Protein AF-A0A2S3VX52-F1 (afdb_monomer_lite)

Sequence (245 aa):
MERAWQLMIEVAGVTDQLVDLHRLREVLGRSSPPVLFTSPEYGDNGPVVGTIHASKGREADNVYLFLPPRDEDADVDEETRVIYVGATRARLQLSVGDAPGRQSGNVDGRTWKRLRTDKLLIEIGRAGDIDAEGLVGVSAFSEKKAHDAQAFIAANPIAQDFFASAKEELQWNMELLTSDKQRIAILSNGLRADLREIATATNRWPQPGYIAHIRSIGLRTLVVRSDDRVLAACRVGVPCEEVKL

pLDDT: mean 83.84, std 11.3, range [33.81, 95.94]

Radius of gyration: 20.73 Å; chains: 1; bounding box: 57×34×56 Å

Foldseek 3Di:
DVLVLVVQCVQANPDSPDGDPQRSLQQCQDPDHDVSPDDPAQDPDFDGDDALVVCAPAADQEAEAEQEPDDPPDPPVVSVVSVVSRQVRHPHYYHYHYDQPPQWDDDPNKIWGQDPVRDIDTFAQDVQQFDQCFQFFPLHDDPVLSVVLVVVCVVCQWFKWWKWAFDVSVV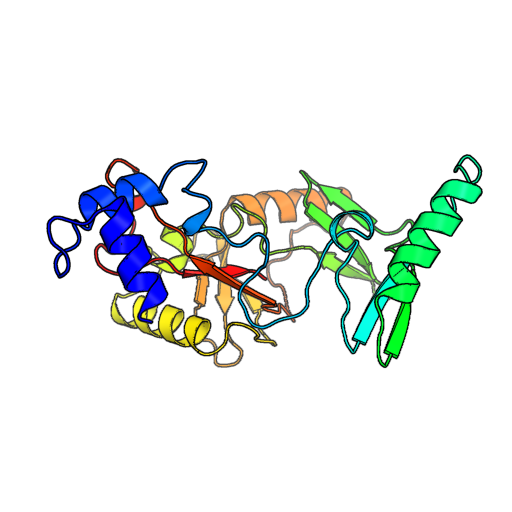RWTFIAHPVGRTNGTTHVVVVVRQPVVCVVVVNPPRDRMGTTDIFRHKDWNRHRPPDPVVVRGDPPRTGIGTRD

Secondary structure (DSSP, 8-state):
-HHHHHHHHHHHEEETTEE-HHHHHHHHTSSS--GGG--SSS-SSS-----TGGGTT--EEEEEEEEPPP-TTS-HHHHHHHHHHHHTTEEEEEEEEEPP-TTEEEETTEEEEEETTTEEEE----TTSB-HHHHHBTTT--HHHHHHHHHHHHH-SSEEEEEEEEEGGGTTEEEEE-TT--EEEEB-HHHHHHHHHHHHHTT-PSPPSEEEEEEE-EEEEE---TT-GGGGGB-TT--EEEEE-

Organism: NCBI:txid1203393

InterPro domains:
  IPR027417 P-loop containing nucleoside triphosphate hydrolase [G3DSA:3.40.50.300] (10-124)
  IPR027417 P-loop containing nucleoside triphosphate hydrolase [SSF52540] (16-101)
  IPR027785 UvrD-like helicase C-terminal domain [PF13538] (49-94)

Structure (mmCIF, N/CA/C/O backbone):
data_AF-A0A2S3VX52-F1
#
_entry.id   AF-A0A2S3VX52-F1
#
loop_
_atom_site.group_PDB
_atom_site.id
_atom_site.type_symbol
_atom_site.label_atom_id
_atom_site.label_alt_id
_atom_site.label_comp_id
_atom_site.label_asym_id
_atom_site.label_entity_id
_atom_site.label_seq_id
_atom_site.pdbx_PDB_ins_code
_atom_site.Cartn_x
_atom_site.Cartn_y
_atom_site.Cartn_z
_atom_site.occupancy
_atom_site.B_iso_or_equiv
_atom_site.auth_seq_id
_atom_site.auth_comp_id
_atom_site.auth_asym_id
_atom_site.auth_atom_id
_atom_site.pdbx_PDB_model_num
ATOM 1 N N . MET A 1 1 ? -23.230 3.613 4.192 1.00 60.88 1 MET A N 1
ATOM 2 C CA . MET A 1 1 ? -23.491 3.437 5.638 1.00 60.88 1 MET A CA 1
ATOM 3 C C . MET A 1 1 ? -24.541 2.354 5.866 1.00 60.88 1 MET A C 1
ATOM 5 O O . MET A 1 1 ? -24.162 1.297 6.341 1.00 60.88 1 MET A O 1
ATOM 9 N N . GLU A 1 2 ? -25.788 2.528 5.413 1.00 79.31 2 GLU A N 1
ATOM 10 C CA . GLU A 1 2 ? -26.880 1.549 5.620 1.00 79.31 2 GLU A CA 1
ATOM 11 C C . GLU A 1 2 ? -26.563 0.119 5.136 1.00 79.31 2 GLU A C 1
ATOM 13 O O . GLU A 1 2 ? -26.722 -0.850 5.868 1.00 79.31 2 GLU A O 1
ATOM 18 N N . ARG A 1 3 ? -26.003 -0.022 3.929 1.00 83.00 3 ARG A N 1
ATOM 19 C CA . ARG A 1 3 ? -25.638 -1.337 3.375 1.00 83.00 3 ARG A CA 1
ATOM 20 C C . ARG A 1 3 ? -24.547 -2.058 4.176 1.00 83.00 3 ARG A C 1
ATOM 22 O O . ARG A 1 3 ? -24.614 -3.267 4.334 1.00 83.00 3 ARG A O 1
ATOM 29 N N . ALA A 1 4 ? -23.555 -1.328 4.688 1.00 81.75 4 ALA A N 1
ATOM 30 C CA . ALA A 1 4 ? -22.486 -1.920 5.495 1.00 81.75 4 ALA A CA 1
ATOM 31 C C . ALA A 1 4 ? -23.026 -2.425 6.840 1.00 81.75 4 ALA A C 1
ATOM 33 O O . ALA A 1 4 ? -22.651 -3.504 7.290 1.00 81.75 4 ALA A O 1
ATOM 34 N N . TRP A 1 5 ? -23.956 -1.675 7.442 1.00 86.38 5 TRP A N 1
ATOM 35 C CA . TRP A 1 5 ? -24.664 -2.098 8.647 1.00 86.38 5 TRP A CA 1
ATOM 36 C C . TRP A 1 5 ? -25.449 -3.394 8.424 1.00 86.38 5 TRP A C 1
ATOM 38 O O . TRP A 1 5 ? -25.284 -4.347 9.180 1.00 86.38 5 TRP A O 1
ATOM 48 N N . GLN A 1 6 ? -26.215 -3.476 7.335 1.00 89.06 6 GLN A N 1
ATOM 49 C CA . GLN A 1 6 ? -26.982 -4.676 6.983 1.00 89.06 6 GLN A CA 1
ATOM 50 C C . GLN A 1 6 ? -26.094 -5.916 6.810 1.00 89.06 6 GLN A C 1
ATOM 52 O O . GLN A 1 6 ? -26.425 -6.977 7.331 1.00 89.06 6 GLN A O 1
ATOM 57 N N . LEU A 1 7 ? -24.934 -5.777 6.161 1.00 89.19 7 LEU A N 1
ATOM 58 C CA . LEU A 1 7 ? -23.973 -6.876 6.010 1.00 89.19 7 LEU A CA 1
ATOM 59 C C . LEU A 1 7 ? -23.407 -7.348 7.359 1.00 89.19 7 LEU A C 1
ATOM 61 O O . LEU A 1 7 ? -23.221 -8.545 7.577 1.00 89.19 7 LEU A O 1
ATOM 65 N N . MET A 1 8 ? -23.147 -6.424 8.291 1.00 90.00 8 MET A N 1
ATOM 66 C CA . MET A 1 8 ? -22.701 -6.782 9.644 1.00 90.00 8 MET A CA 1
ATOM 67 C C . MET A 1 8 ? -23.780 -7.546 10.416 1.00 90.00 8 MET A C 1
ATOM 69 O O . MET A 1 8 ? -23.460 -8.531 11.084 1.00 90.00 8 MET A O 1
ATOM 73 N N . ILE A 1 9 ? -25.045 -7.136 10.292 1.00 91.88 9 ILE A N 1
ATOM 74 C CA . ILE A 1 9 ? -26.193 -7.827 10.894 1.00 91.88 9 ILE A CA 1
ATOM 75 C C . ILE A 1 9 ? -26.368 -9.225 10.286 1.00 91.88 9 ILE A C 1
ATOM 77 O O . ILE A 1 9 ? -26.554 -10.189 11.023 1.00 91.88 9 ILE A O 1
ATOM 81 N N . GLU A 1 10 ? -26.224 -9.371 8.968 1.00 90.56 10 GLU A N 1
ATOM 82 C CA . GLU A 1 10 ? -26.322 -10.668 8.283 1.00 90.56 10 GLU A CA 1
ATOM 83 C C . GLU A 1 10 ? -25.299 -11.688 8.815 1.00 90.56 10 GLU A C 1
ATOM 85 O O . GLU A 1 10 ? -25.612 -12.864 9.003 1.00 90.56 10 GLU A O 1
ATOM 90 N N . VAL A 1 11 ? -24.073 -11.243 9.100 1.00 90.44 11 VAL A N 1
ATOM 91 C CA . VAL A 1 11 ? -22.976 -12.141 9.491 1.00 90.44 11 VAL A CA 1
ATOM 92 C C . VAL A 1 11 ? -22.855 -12.346 11.001 1.00 90.44 11 VAL A C 1
ATOM 94 O O . VAL A 1 11 ? -22.545 -13.456 11.460 1.00 90.44 11 VAL A O 1
ATOM 97 N N . ALA A 1 12 ? -23.068 -11.287 11.776 1.00 91.38 12 ALA A N 1
ATOM 98 C CA . ALA A 1 12 ? -22.799 -11.251 13.209 1.00 91.38 12 ALA A CA 1
ATOM 99 C C . ALA A 1 12 ? -23.912 -10.566 14.023 1.00 91.38 12 ALA A C 1
ATOM 101 O O . ALA A 1 12 ? -23.689 -10.197 15.175 1.00 91.38 12 ALA A O 1
ATOM 102 N N . GLY A 1 13 ? -25.109 -10.406 13.456 1.00 89.38 13 GLY A N 1
ATOM 103 C CA . GLY A 1 13 ? -26.269 -9.876 14.161 1.00 89.38 13 GLY A CA 1
ATOM 104 C C . GLY A 1 13 ? -26.726 -10.791 15.296 1.00 89.38 13 GLY A C 1
ATOM 105 O O . GLY A 1 13 ? -26.869 -12.004 15.137 1.00 89.38 13 GLY A O 1
ATOM 106 N N . VAL A 1 14 ? -26.967 -10.184 16.453 1.00 90.69 14 VAL A N 1
ATOM 107 C CA . VAL A 1 14 ? -27.736 -10.768 17.560 1.00 90.69 14 VAL A CA 1
ATOM 108 C C . VAL A 1 14 ? -29.205 -10.355 17.422 1.00 90.69 14 VAL A C 1
ATOM 110 O O . VAL A 1 14 ? -30.104 -11.146 17.692 1.00 90.69 14 VAL A O 1
ATOM 113 N N . THR A 1 15 ? -29.440 -9.122 16.963 1.00 88.75 15 THR A N 1
ATOM 114 C CA . THR A 1 15 ? -30.736 -8.556 16.553 1.00 88.75 15 THR A CA 1
ATOM 115 C C . THR A 1 15 ? -30.509 -7.611 15.369 1.00 88.75 15 THR A C 1
ATOM 117 O O . THR A 1 15 ? -29.361 -7.307 15.060 1.00 88.75 15 THR A O 1
ATOM 120 N N . ASP A 1 16 ? -31.568 -7.059 14.765 1.00 85.56 16 ASP A N 1
ATOM 121 C CA . ASP A 1 16 ? -31.464 -6.085 13.656 1.00 85.56 16 ASP A CA 1
ATOM 122 C C . ASP A 1 16 ? -30.779 -4.753 14.035 1.00 85.56 16 ASP A C 1
ATOM 124 O O . ASP A 1 16 ? -30.469 -3.926 13.176 1.00 85.56 16 ASP A O 1
ATOM 128 N N . GLN A 1 17 ? -30.528 -4.533 15.328 1.00 88.06 17 GLN A N 1
ATOM 129 C CA . GLN A 1 17 ? -29.867 -3.336 15.858 1.00 88.06 17 GLN A CA 1
ATOM 130 C C . GLN A 1 17 ? -28.590 -3.649 16.645 1.00 88.06 17 GLN A C 1
ATOM 132 O O . GLN A 1 17 ? -27.943 -2.727 17.140 1.00 88.06 17 GLN A O 1
ATOM 137 N N . LEU A 1 18 ? -28.217 -4.924 16.788 1.00 90.50 18 LEU A N 1
ATOM 138 C CA . LEU A 1 18 ? -27.104 -5.328 17.639 1.00 90.50 18 LEU A CA 1
ATOM 139 C C . LEU A 1 18 ? -26.214 -6.332 16.918 1.00 90.50 18 LEU A C 1
ATOM 141 O O . LEU A 1 18 ? -26.669 -7.394 16.503 1.00 90.50 18 LEU A O 1
ATOM 145 N N . VAL A 1 19 ? -24.929 -6.001 16.824 1.00 90.75 19 VAL A N 1
ATOM 146 C CA . VAL A 1 19 ? -23.892 -6.833 16.208 1.00 90.75 19 VAL A CA 1
ATOM 147 C C . VAL A 1 19 ? -22.928 -7.315 17.287 1.00 90.75 19 VAL A C 1
ATOM 149 O O . VAL A 1 19 ? -22.430 -6.521 18.085 1.00 90.75 19 VAL A O 1
ATOM 152 N N . ASP A 1 20 ? -22.636 -8.612 17.295 1.00 90.44 20 ASP A N 1
ATOM 153 C CA . ASP A 1 20 ? -21.579 -9.194 18.118 1.00 90.44 20 ASP A CA 1
ATOM 154 C C . ASP A 1 20 ? -20.210 -8.940 17.466 1.00 90.44 20 ASP A C 1
ATOM 156 O O . ASP A 1 20 ? -19.843 -9.557 16.461 1.00 90.44 20 ASP A O 1
ATOM 160 N N . LEU A 1 21 ? -19.433 -8.029 18.057 1.00 87.00 21 LEU A N 1
ATOM 161 C CA . LEU A 1 21 ? -18.106 -7.666 17.559 1.00 87.00 21 LEU A CA 1
ATOM 162 C C . LEU A 1 21 ? -17.078 -8.799 17.676 1.00 87.00 21 LEU A C 1
ATOM 164 O O . LEU A 1 21 ? -16.148 -8.835 16.871 1.00 87.00 21 LEU A O 1
ATOM 168 N N . HIS A 1 22 ? -17.225 -9.734 18.621 1.00 86.06 22 HIS A N 1
ATOM 169 C CA . HIS A 1 22 ? -16.330 -10.890 18.713 1.00 86.06 22 HIS A CA 1
ATOM 170 C C . HIS A 1 22 ? -16.560 -11.827 17.533 1.00 86.06 22 HIS A C 1
ATOM 172 O O . HIS A 1 22 ? -15.613 -12.169 16.823 1.00 86.06 22 HIS A O 1
ATOM 178 N N . ARG A 1 23 ? -17.826 -12.156 17.260 1.00 87.38 23 ARG A N 1
ATOM 179 C CA . ARG A 1 23 ? -18.201 -12.979 16.108 1.00 87.38 23 ARG A CA 1
ATOM 180 C C . ARG A 1 23 ? -17.843 -12.304 14.786 1.00 87.38 23 ARG A C 1
ATOM 182 O O . ARG A 1 23 ? -17.292 -12.956 13.902 1.00 87.38 23 ARG A O 1
ATOM 189 N N . LEU A 1 24 ? -18.113 -11.004 14.646 1.00 88.56 24 LEU A N 1
ATOM 190 C CA . LEU A 1 24 ? -17.752 -10.251 13.442 1.00 88.56 24 LEU A CA 1
ATOM 191 C C . LEU A 1 24 ? -16.240 -10.314 13.196 1.00 88.56 24 LEU A C 1
ATOM 193 O O . LEU A 1 24 ? -15.796 -10.621 12.091 1.00 88.56 24 LEU A O 1
ATOM 197 N N . ARG A 1 25 ? -15.447 -10.096 14.245 1.00 86.69 25 ARG A N 1
ATOM 198 C CA . ARG A 1 25 ? -13.987 -10.162 14.199 1.00 86.69 25 ARG A CA 1
ATOM 199 C C . ARG A 1 25 ? -13.465 -11.552 13.839 1.00 86.69 25 ARG A C 1
ATOM 201 O O . ARG A 1 25 ? -12.548 -11.657 13.031 1.00 86.69 25 ARG A O 1
ATOM 208 N N . GLU A 1 26 ? -14.039 -12.613 14.399 1.00 86.62 26 GLU A N 1
ATOM 209 C CA . GLU A 1 26 ? -13.680 -13.995 14.052 1.00 86.62 26 GLU A CA 1
ATOM 210 C C . GLU A 1 26 ? -13.984 -14.336 12.594 1.00 86.62 26 GLU A C 1
ATOM 212 O O . GLU A 1 26 ? -13.273 -15.134 11.985 1.00 86.62 26 GLU A O 1
ATOM 217 N N . VAL A 1 27 ? -15.044 -13.757 12.028 1.00 87.75 27 VAL A N 1
ATOM 218 C CA . VAL A 1 27 ? -15.411 -13.971 10.627 1.00 87.75 27 VAL A CA 1
ATOM 219 C C . VAL A 1 27 ? -14.510 -13.171 9.687 1.00 87.75 27 VAL A C 1
ATOM 221 O O . VAL A 1 27 ? -14.017 -13.726 8.705 1.00 87.75 27 VAL A O 1
ATOM 224 N N . LEU A 1 28 ? -14.272 -11.894 9.988 1.00 87.25 28 LEU A N 1
ATOM 225 C CA . LEU A 1 28 ? -13.452 -11.009 9.159 1.00 87.25 28 LEU A CA 1
ATOM 226 C C . LEU A 1 28 ? -11.952 -11.321 9.248 1.00 87.25 28 LEU A C 1
ATOM 228 O O . LEU A 1 28 ? -11.239 -11.139 8.271 1.00 87.25 28 LEU A O 1
ATOM 232 N N . GLY A 1 29 ? -11.469 -11.823 10.387 1.00 84.06 29 GLY A N 1
ATOM 233 C CA . GLY A 1 29 ? -10.062 -12.191 10.581 1.00 84.06 29 GLY A CA 1
ATOM 234 C C . GLY A 1 29 ? -9.668 -13.550 9.988 1.00 84.06 29 GLY A C 1
ATOM 235 O O . GLY A 1 29 ? -8.569 -14.041 10.244 1.00 84.06 29 GLY A O 1
ATOM 236 N N . ARG A 1 30 ? -10.554 -14.223 9.244 1.00 82.19 30 ARG A N 1
ATOM 237 C CA . ARG A 1 30 ? -10.224 -15.482 8.551 1.00 82.19 30 ARG A CA 1
ATOM 238 C C . ARG A 1 30 ? -9.234 -15.213 7.418 1.00 82.19 30 ARG A C 1
ATOM 240 O O . ARG A 1 30 ? -9.253 -14.148 6.817 1.00 82.19 30 ARG A O 1
ATOM 247 N N . SER A 1 31 ? -8.442 -16.222 7.052 1.00 75.56 31 SER A N 1
ATOM 248 C CA . SER A 1 31 ? -7.566 -16.157 5.868 1.00 75.56 31 SER A CA 1
ATOM 249 C C . SER A 1 31 ? -8.337 -15.920 4.563 1.00 75.56 31 SER A C 1
ATOM 251 O O . SER A 1 31 ? -7.793 -15.369 3.613 1.00 75.56 31 SER A O 1
ATOM 253 N N . SER A 1 32 ? -9.612 -16.315 4.528 1.00 80.25 32 SER A N 1
ATOM 254 C CA . SER A 1 32 ? -10.563 -15.981 3.471 1.00 80.25 32 SER A CA 1
ATOM 255 C C . SER A 1 32 ? -11.818 -15.377 4.113 1.00 80.25 32 SER A C 1
ATOM 257 O O . SER A 1 32 ? -12.701 -16.124 4.555 1.00 80.25 32 SER A O 1
ATOM 259 N N . PRO A 1 33 ? -11.881 -14.040 4.260 1.00 83.50 33 PRO A N 1
ATOM 260 C CA . PRO A 1 33 ? -13.076 -13.380 4.766 1.00 83.50 33 PRO A CA 1
ATOM 261 C C . PRO A 1 33 ? -14.230 -13.507 3.755 1.00 83.50 33 PRO A C 1
ATOM 263 O O . PRO A 1 33 ? -13.985 -13.670 2.555 1.00 83.50 33 PRO A O 1
ATOM 266 N N . PRO A 1 34 ? -15.498 -13.448 4.210 1.00 85.19 34 PRO A N 1
ATOM 267 C CA . PRO A 1 34 ? -16.648 -13.550 3.318 1.00 85.19 34 PRO A CA 1
ATOM 268 C C . PRO A 1 34 ? -16.604 -12.516 2.192 1.00 85.19 34 PRO A C 1
ATOM 270 O O . PRO A 1 34 ? -16.362 -11.338 2.445 1.00 85.19 34 PRO A O 1
ATOM 273 N N . VAL A 1 35 ? -16.915 -12.952 0.967 1.00 83.44 35 VAL A N 1
ATOM 274 C CA . VAL A 1 35 ? -16.842 -12.117 -0.250 1.00 83.44 35 VAL A CA 1
ATOM 275 C C . VAL A 1 35 ? -17.682 -10.844 -0.144 1.00 83.44 35 VAL A C 1
ATOM 277 O O . VAL A 1 35 ? -17.330 -9.810 -0.687 1.00 83.44 35 VAL A O 1
ATOM 280 N N . LEU A 1 36 ? -18.774 -10.890 0.614 1.00 84.50 36 LEU A N 1
ATOM 281 C CA . LEU A 1 36 ? -19.624 -9.731 0.889 1.00 84.50 36 LEU A CA 1
ATOM 282 C C . LEU A 1 36 ? -18.918 -8.573 1.633 1.00 84.50 36 LEU A C 1
ATOM 284 O O . LEU A 1 36 ? -19.409 -7.450 1.581 1.00 84.50 36 LEU A O 1
ATOM 288 N N . PHE A 1 37 ? -17.769 -8.819 2.275 1.00 78.81 37 PHE A N 1
ATOM 289 C CA . PHE A 1 37 ? -16.910 -7.796 2.889 1.00 78.81 37 PHE A CA 1
ATOM 290 C C . PHE A 1 37 ? -15.606 -7.549 2.129 1.00 78.81 37 PHE A C 1
ATOM 292 O O . PHE A 1 37 ? -14.784 -6.748 2.575 1.00 78.81 37 PHE A O 1
ATOM 299 N N . THR A 1 38 ? -15.383 -8.235 1.009 1.00 77.25 38 THR A N 1
ATOM 300 C CA . THR A 1 38 ? -14.187 -8.034 0.198 1.00 77.25 38 THR A CA 1
ATOM 301 C C . THR A 1 38 ? -14.548 -7.334 -1.097 1.00 77.25 38 THR A C 1
ATOM 303 O O . THR A 1 38 ? -15.545 -7.633 -1.749 1.00 77.25 38 THR A O 1
ATOM 306 N N . SER A 1 39 ? -13.708 -6.382 -1.484 1.00 72.25 39 SER A N 1
ATOM 307 C CA . SER A 1 39 ? -13.701 -5.859 -2.840 1.00 72.25 39 SER A CA 1
ATOM 308 C C . SER A 1 39 ? -12.438 -6.368 -3.526 1.00 72.25 39 SER A C 1
ATOM 310 O O . SER A 1 39 ? -11.369 -6.335 -2.909 1.00 72.25 39 SER A O 1
ATOM 312 N N . PRO A 1 40 ? -12.517 -6.845 -4.781 1.00 66.62 40 PRO A N 1
ATOM 313 C CA . PRO A 1 40 ? -11.316 -7.075 -5.579 1.00 66.62 40 PRO A CA 1
ATOM 314 C C . PRO A 1 40 ? -10.588 -5.756 -5.894 1.00 66.62 40 PRO A C 1
ATOM 316 O O . PRO A 1 40 ? -9.415 -5.774 -6.259 1.00 66.62 40 PRO A O 1
ATOM 319 N N . GLU A 1 41 ? -11.275 -4.621 -5.746 1.00 69.56 41 GLU A N 1
ATOM 320 C CA . GLU A 1 41 ? -10.757 -3.280 -5.994 1.00 69.56 41 GLU A CA 1
ATOM 321 C C . GLU A 1 41 ? -10.190 -2.654 -4.710 1.00 69.56 41 GLU A C 1
ATOM 323 O O . GLU A 1 41 ? -10.689 -2.885 -3.605 1.00 69.56 41 GLU A O 1
ATOM 328 N N . TYR A 1 42 ? -9.163 -1.816 -4.853 1.00 64.44 42 TYR A N 1
ATOM 329 C CA . TYR A 1 42 ? -8.526 -1.108 -3.737 1.00 64.44 42 TYR A CA 1
ATOM 330 C C . TYR A 1 42 ? -9.318 0.148 -3.357 1.00 64.44 42 TYR A C 1
ATOM 332 O O . TYR A 1 42 ? -8.880 1.273 -3.579 1.00 64.44 42 TYR A O 1
ATOM 340 N N . GLY A 1 43 ? -10.502 -0.070 -2.785 1.00 62.47 43 GLY A N 1
ATOM 341 C CA . GLY A 1 43 ? -11.445 0.983 -2.415 1.00 62.47 43 GLY A CA 1
ATOM 342 C C . GLY A 1 43 ? -12.338 1.442 -3.571 1.00 62.47 43 GLY A C 1
ATOM 343 O O . GLY A 1 43 ? -12.217 0.983 -4.705 1.00 62.47 43 GLY A O 1
ATOM 344 N N . ASP A 1 44 ? -13.255 2.358 -3.257 1.00 61.75 44 ASP A N 1
ATOM 345 C CA . ASP A 1 44 ? -14.249 2.874 -4.212 1.00 61.75 44 ASP A CA 1
ATOM 346 C C . ASP A 1 44 ? -13.734 4.072 -5.028 1.00 61.75 44 ASP A C 1
ATOM 348 O O . ASP A 1 44 ? -14.370 4.504 -5.987 1.00 61.75 44 ASP A O 1
ATOM 352 N N . ASN A 1 45 ? -12.585 4.629 -4.636 1.00 60.66 45 ASN A N 1
ATOM 353 C CA . ASN A 1 45 ? -11.996 5.825 -5.225 1.00 60.66 45 ASN A CA 1
ATOM 354 C C . ASN A 1 45 ? -10.518 5.565 -5.525 1.00 60.66 45 ASN A C 1
ATOM 356 O O . ASN A 1 45 ? -9.738 5.341 -4.603 1.00 60.66 45 ASN A O 1
ATOM 360 N N . GLY A 1 46 ? -10.131 5.622 -6.799 1.00 68.94 46 GLY A N 1
ATOM 361 C CA . GLY A 1 46 ? -8.741 5.452 -7.220 1.00 68.94 46 GLY A CA 1
ATOM 362 C C . GLY A 1 46 ? -8.595 4.821 -8.602 1.00 68.94 46 GLY A C 1
ATOM 363 O O . GLY A 1 46 ? -9.585 4.419 -9.218 1.00 68.94 46 GLY A O 1
ATOM 364 N N . PRO A 1 47 ? -7.362 4.762 -9.131 1.00 74.50 47 PRO A N 1
ATOM 365 C CA . PRO A 1 47 ? -7.091 4.044 -10.363 1.00 74.50 47 PRO A CA 1
ATOM 366 C C . PRO A 1 47 ? -7.269 2.539 -10.145 1.00 74.50 47 PRO A C 1
ATOM 368 O O . PRO A 1 47 ? -6.735 1.952 -9.206 1.00 74.50 47 PRO A O 1
ATOM 371 N N . VAL A 1 48 ? -7.977 1.903 -11.069 1.00 79.62 48 VAL A N 1
ATOM 372 C CA . VAL A 1 48 ? -8.083 0.447 -11.131 1.00 79.62 48 VAL A CA 1
ATOM 373 C C . VAL A 1 48 ? -6.825 -0.098 -11.794 1.00 79.62 48 VAL A C 1
ATOM 375 O O . VAL A 1 48 ? -6.514 0.261 -12.930 1.00 79.62 48 VAL A O 1
ATOM 378 N N . VAL A 1 49 ? -6.123 -0.994 -11.104 1.00 82.00 49 VAL A N 1
ATOM 379 C CA . VAL A 1 49 ? -4.934 -1.672 -11.630 1.00 82.00 49 VAL A CA 1
ATOM 380 C C . VAL A 1 49 ? -5.229 -3.157 -11.750 1.00 82.00 49 VAL A C 1
ATOM 382 O O . VAL A 1 49 ? -5.570 -3.817 -10.771 1.00 82.00 49 VAL A O 1
ATOM 385 N N . GLY A 1 50 ? -5.072 -3.699 -12.951 1.00 80.19 50 GLY A N 1
ATOM 386 C CA . GLY A 1 50 ? -5.314 -5.107 -13.212 1.00 80.19 50 GLY A CA 1
ATOM 387 C C . GLY A 1 50 ? -4.711 -5.550 -14.532 1.00 80.19 50 GLY A C 1
ATOM 388 O O . GLY A 1 50 ? -4.147 -4.760 -15.289 1.00 80.19 50 GLY A O 1
ATOM 389 N N . THR A 1 51 ? -4.836 -6.841 -14.813 1.00 86.81 51 THR A N 1
ATOM 390 C CA . THR A 1 51 ? -4.484 -7.375 -16.126 1.00 86.81 51 THR A CA 1
ATOM 391 C C . THR A 1 51 ? -5.579 -7.037 -17.135 1.00 86.81 51 THR A C 1
ATOM 393 O O . THR A 1 51 ? -6.740 -6.804 -16.777 1.00 86.81 51 THR A O 1
ATOM 396 N N . ILE A 1 52 ? -5.236 -7.058 -18.422 1.00 87.38 52 ILE A N 1
ATOM 397 C CA . ILE A 1 52 ? -6.218 -6.847 -19.494 1.00 87.38 52 ILE A CA 1
ATOM 398 C C . ILE A 1 52 ? -7.338 -7.898 -19.416 1.00 87.38 52 ILE A C 1
ATOM 400 O O . ILE A 1 52 ? -8.514 -7.563 -19.545 1.00 87.38 52 ILE A O 1
ATOM 404 N N . HIS A 1 53 ? -6.986 -9.149 -19.106 1.00 84.50 53 HIS A N 1
ATOM 405 C CA . HIS A 1 53 ? -7.935 -10.245 -18.903 1.00 84.50 53 HIS A CA 1
ATOM 406 C C . HIS A 1 53 ? -8.947 -9.953 -17.787 1.00 84.50 53 HIS A C 1
ATOM 408 O O . HIS A 1 53 ? -10.150 -10.101 -18.000 1.00 84.50 53 HIS A O 1
ATOM 414 N N . ALA A 1 54 ? -8.474 -9.483 -16.628 1.00 83.38 54 ALA A N 1
ATOM 415 C CA . ALA A 1 54 ? -9.330 -9.117 -15.497 1.00 83.38 54 ALA A CA 1
ATOM 416 C C . ALA A 1 54 ? -10.192 -7.869 -15.770 1.00 83.38 54 ALA A C 1
ATOM 418 O O . ALA A 1 54 ? -11.185 -7.635 -15.085 1.00 83.38 54 ALA A O 1
ATOM 419 N N . SER A 1 55 ? -9.832 -7.075 -16.781 1.00 83.44 55 SER A N 1
ATOM 420 C CA . SER A 1 55 ? -10.510 -5.821 -17.128 1.00 83.44 55 SER A CA 1
ATOM 421 C C . SER A 1 55 ? -11.576 -5.981 -18.215 1.00 83.44 55 SER A C 1
ATOM 423 O O . SER A 1 55 ? -12.220 -5.008 -18.612 1.00 83.44 55 SER A O 1
ATOM 425 N N . LYS A 1 56 ? -11.786 -7.199 -18.725 1.00 83.50 56 LYS A N 1
ATOM 426 C CA . LYS A 1 56 ? -12.770 -7.472 -19.776 1.00 83.50 56 LYS A CA 1
ATOM 427 C C . LYS A 1 56 ? -14.181 -7.077 -19.319 1.00 83.50 56 LYS A C 1
ATOM 429 O O . LYS A 1 56 ? -14.628 -7.472 -18.249 1.00 83.50 56 LYS A O 1
ATOM 434 N N . GLY A 1 57 ? -14.890 -6.312 -20.150 1.00 83.69 57 GLY A N 1
ATOM 435 C CA . GLY A 1 57 ? -16.248 -5.835 -19.847 1.00 83.69 57 GLY A CA 1
ATOM 436 C C . GLY A 1 57 ? -16.310 -4.595 -18.949 1.00 83.69 57 GLY A C 1
ATOM 437 O O . GLY A 1 57 ? -17.398 -4.081 -18.715 1.00 83.69 57 GLY A O 1
ATOM 438 N N . ARG A 1 58 ? -15.165 -4.082 -18.486 1.00 85.88 58 ARG A N 1
ATOM 439 C CA . ARG A 1 58 ? -15.065 -2.778 -17.819 1.00 85.88 58 ARG A CA 1
ATOM 440 C C . ARG A 1 58 ? -14.745 -1.703 -18.850 1.00 85.88 58 ARG A C 1
ATOM 442 O O . ARG A 1 58 ? -14.182 -2.016 -19.895 1.00 85.88 58 ARG A O 1
ATOM 449 N N . GLU A 1 59 ? -15.085 -0.458 -18.561 1.00 89.88 59 GLU A N 1
ATOM 450 C CA . GLU A 1 59 ? -14.693 0.719 -19.340 1.00 89.88 59 GLU A CA 1
ATOM 451 C C . GLU A 1 59 ? -14.346 1.849 -18.371 1.00 89.88 59 GLU A C 1
ATOM 453 O O . GLU A 1 59 ? -14.893 1.910 -17.268 1.00 89.88 59 GLU A O 1
ATOM 458 N N . ALA A 1 60 ? -13.437 2.733 -18.774 1.00 89.81 60 ALA A N 1
ATOM 459 C CA . ALA A 1 60 ? -13.047 3.904 -18.000 1.00 89.81 60 ALA A CA 1
ATOM 460 C C . ALA A 1 60 ? -12.819 5.100 -18.925 1.00 89.81 60 ALA A C 1
ATOM 462 O O . ALA A 1 60 ? -12.450 4.942 -20.089 1.00 89.81 60 ALA A O 1
ATOM 463 N N . ASP A 1 61 ? -13.010 6.308 -18.400 1.00 92.81 61 ASP A N 1
ATOM 464 C CA . ASP A 1 61 ? -12.792 7.536 -19.166 1.00 92.81 61 ASP A CA 1
ATOM 465 C C . ASP A 1 61 ? -11.340 7.637 -19.647 1.00 92.81 61 ASP A C 1
ATOM 467 O O . ASP A 1 61 ? -11.093 7.881 -20.828 1.00 92.81 61 ASP A O 1
ATOM 471 N N . ASN A 1 62 ? -10.390 7.343 -18.756 1.00 92.94 62 ASN A N 1
ATOM 472 C CA . ASN A 1 62 ? -8.959 7.364 -19.034 1.00 92.94 62 ASN A CA 1
ATOM 473 C C . ASN A 1 62 ? -8.349 5.985 -18.766 1.00 92.94 62 ASN A C 1
ATOM 475 O O . ASN A 1 62 ? -8.499 5.447 -17.668 1.00 92.94 62 ASN A O 1
ATOM 479 N N . VAL A 1 63 ? -7.627 5.430 -19.740 1.00 93.19 63 VAL A N 1
ATOM 480 C CA . VAL A 1 63 ? -6.938 4.137 -19.615 1.00 93.19 63 VAL A CA 1
ATOM 481 C C . VAL A 1 63 ? -5.455 4.300 -19.911 1.00 93.19 63 VAL A C 1
ATOM 483 O O . VAL A 1 63 ? -5.072 4.871 -20.931 1.00 93.19 63 VAL A O 1
ATOM 486 N N . TYR A 1 64 ? -4.626 3.747 -19.028 1.00 92.38 64 TYR A N 1
ATOM 487 C CA . TYR A 1 64 ? -3.187 3.603 -19.220 1.00 92.38 64 TYR A CA 1
ATOM 488 C C . TYR A 1 64 ? -2.883 2.134 -19.526 1.00 92.38 64 TYR A C 1
ATOM 490 O O . TYR A 1 64 ? -2.943 1.285 -18.639 1.00 92.38 64 TYR A O 1
ATOM 498 N N . LEU A 1 65 ? -2.599 1.828 -20.789 1.00 91.62 65 LEU A N 1
ATOM 499 C CA . LEU A 1 65 ? -2.302 0.483 -21.268 1.00 91.62 65 LEU A CA 1
ATOM 500 C C . LEU A 1 65 ? -0.786 0.289 -21.355 1.00 91.62 65 LEU A C 1
ATOM 502 O O . LEU A 1 65 ? -0.122 0.974 -22.130 1.00 91.62 65 LEU A O 1
ATOM 506 N N . PHE A 1 66 ? -0.243 -0.652 -20.585 1.00 89.50 66 PHE A N 1
ATOM 507 C CA . PHE A 1 66 ? 1.178 -0.997 -20.639 1.00 89.50 66 PHE A CA 1
ATOM 508 C C . PHE A 1 66 ? 1.393 -2.269 -21.460 1.00 89.50 66 PHE A C 1
ATOM 510 O O . PHE A 1 66 ? 0.854 -3.321 -21.116 1.00 89.50 66 PHE A O 1
ATOM 517 N N . LEU A 1 67 ? 2.163 -2.168 -22.543 1.00 85.69 67 LEU A N 1
ATOM 518 C CA . LEU A 1 67 ? 2.450 -3.277 -23.449 1.00 85.69 67 LEU A CA 1
ATOM 519 C C . LEU A 1 67 ? 3.641 -4.097 -22.939 1.00 85.69 67 LEU A C 1
ATOM 521 O O . LEU A 1 67 ? 4.651 -3.503 -22.550 1.00 85.69 67 LEU A O 1
ATOM 525 N N . PRO A 1 68 ? 3.559 -5.438 -22.930 1.00 77.06 68 PRO A N 1
ATOM 526 C CA . PRO A 1 68 ? 4.699 -6.273 -22.578 1.00 77.06 68 PRO A CA 1
ATOM 527 C C . PRO A 1 68 ? 5.854 -6.075 -23.578 1.00 77.06 68 PRO A C 1
ATOM 529 O O . PRO A 1 68 ? 5.631 -5.627 -24.708 1.00 77.06 68 PRO A O 1
ATOM 532 N N . PRO A 1 69 ? 7.106 -6.378 -23.185 1.00 75.00 69 PRO A N 1
ATOM 533 C CA . PRO A 1 69 ? 8.200 -6.438 -24.146 1.00 75.00 69 PRO A CA 1
ATOM 534 C C . PRO A 1 69 ? 7.872 -7.458 -25.242 1.00 75.00 69 PRO A C 1
ATOM 536 O O . PRO A 1 69 ? 7.283 -8.494 -24.954 1.00 75.00 69 PRO A O 1
ATOM 539 N N . ARG A 1 70 ? 8.273 -7.162 -26.484 1.00 73.12 70 ARG A N 1
ATOM 540 C CA . ARG A 1 70 ? 8.089 -8.084 -27.611 1.00 73.12 70 ARG A CA 1
ATOM 541 C C . ARG A 1 70 ? 8.780 -9.412 -27.326 1.00 73.12 70 ARG A C 1
ATOM 543 O O . ARG A 1 70 ? 9.990 -9.423 -27.088 1.00 73.12 70 ARG A O 1
ATOM 550 N N . ASP A 1 71 ? 8.008 -10.481 -27.398 1.00 74.94 71 ASP A N 1
ATOM 551 C CA . ASP A 1 71 ? 8.492 -11.851 -27.398 1.00 74.94 71 ASP A CA 1
ATOM 552 C C . ASP A 1 71 ? 8.387 -12.391 -28.832 1.00 74.94 71 ASP A C 1
ATOM 554 O O . ASP A 1 71 ? 7.343 -12.265 -29.471 1.00 74.94 71 ASP A O 1
ATOM 558 N N . GLU A 1 72 ? 9.493 -12.902 -29.377 1.00 72.94 72 GLU A N 1
ATOM 559 C CA . GLU A 1 72 ? 9.541 -13.404 -30.761 1.00 72.94 72 GLU A CA 1
ATOM 560 C C . GLU A 1 72 ? 8.772 -14.725 -30.917 1.00 72.94 72 GLU A C 1
ATOM 562 O O . GLU A 1 72 ? 8.336 -15.040 -32.024 1.00 72.94 72 GLU A O 1
ATOM 567 N N . ASP A 1 73 ? 8.549 -15.445 -29.812 1.00 77.69 73 ASP A N 1
ATOM 568 C CA . ASP A 1 73 ? 7.845 -16.729 -29.775 1.00 77.69 73 ASP A CA 1
ATOM 569 C C . ASP A 1 73 ? 6.363 -16.597 -29.362 1.00 77.69 73 ASP A C 1
ATOM 571 O O . ASP A 1 73 ? 5.658 -17.603 -29.236 1.00 77.69 73 ASP A O 1
ATOM 575 N N . ALA A 1 74 ? 5.867 -15.374 -29.132 1.00 77.62 74 ALA A N 1
ATOM 576 C CA . ALA A 1 74 ? 4.485 -15.155 -28.715 1.00 77.62 74 ALA A CA 1
ATOM 577 C C . ALA A 1 74 ? 3.474 -15.386 -29.849 1.00 77.62 74 ALA A C 1
ATOM 579 O O . ALA A 1 74 ? 3.711 -15.071 -31.018 1.00 77.62 74 ALA A O 1
ATOM 580 N N . ASP A 1 75 ? 2.295 -15.893 -29.476 1.00 85.25 75 ASP A N 1
ATOM 581 C CA . ASP A 1 75 ? 1.138 -15.967 -30.366 1.00 85.25 75 ASP A CA 1
ATOM 582 C C . ASP A 1 75 ? 0.644 -14.547 -30.680 1.00 85.25 75 ASP A C 1
ATOM 584 O O . ASP A 1 75 ? -0.092 -13.925 -29.909 1.00 85.25 75 ASP A O 1
ATOM 588 N N . VAL A 1 76 ? 1.089 -14.030 -31.826 1.00 84.81 76 VAL A N 1
ATOM 589 C CA . VAL A 1 76 ? 0.810 -12.667 -32.291 1.00 84.81 76 VAL A CA 1
ATOM 590 C C . VAL A 1 76 ? -0.692 -12.399 -32.400 1.00 84.81 76 VAL A C 1
ATOM 592 O O . VAL A 1 76 ? -1.128 -11.272 -32.145 1.00 84.81 76 VAL A O 1
ATOM 595 N N . ASP A 1 77 ? -1.496 -13.402 -32.754 1.00 86.81 77 ASP A N 1
ATOM 596 C CA . ASP A 1 77 ? -2.938 -13.234 -32.924 1.00 86.81 77 ASP A CA 1
ATOM 597 C C . ASP A 1 77 ? -3.628 -13.072 -31.565 1.00 86.81 77 ASP A C 1
ATOM 599 O O . ASP A 1 77 ? -4.453 -12.165 -31.383 1.00 86.81 77 ASP A O 1
ATOM 603 N N . GLU A 1 78 ? -3.251 -13.894 -30.582 1.00 87.25 78 GLU A N 1
ATOM 604 C CA . GLU A 1 78 ? -3.774 -13.766 -29.221 1.00 87.25 78 GLU A CA 1
ATOM 605 C C . GLU A 1 78 ? -3.287 -12.473 -28.554 1.00 87.25 78 GLU A C 1
ATOM 607 O O . GLU A 1 78 ? -4.097 -11.742 -27.977 1.00 87.25 78 GLU A O 1
ATOM 612 N N . GLU A 1 79 ? -2.009 -12.106 -28.698 1.00 85.44 79 GLU A N 1
ATOM 613 C CA . GLU A 1 79 ? -1.501 -10.827 -28.187 1.00 85.44 79 GLU A CA 1
ATOM 614 C C . GLU A 1 79 ? -2.234 -9.635 -28.809 1.00 85.44 79 GLU A C 1
ATOM 616 O O . GLU A 1 79 ? -2.651 -8.717 -28.097 1.00 85.44 79 GLU A O 1
ATOM 621 N N . THR A 1 80 ? -2.469 -9.663 -30.124 1.00 88.88 80 THR A N 1
ATOM 622 C CA . THR A 1 80 ? -3.221 -8.614 -30.825 1.00 88.88 80 THR A CA 1
ATOM 623 C C . THR A 1 80 ? -4.638 -8.496 -30.272 1.00 88.88 80 THR A C 1
ATOM 625 O O . THR A 1 80 ? -5.122 -7.387 -30.019 1.00 88.88 80 THR A O 1
ATOM 628 N N . ARG A 1 81 ? -5.310 -9.626 -30.026 1.00 89.31 81 ARG A N 1
ATOM 629 C CA . ARG A 1 81 ? -6.654 -9.650 -29.441 1.00 89.31 81 ARG A CA 1
ATOM 630 C C . ARG A 1 81 ? -6.667 -9.091 -28.023 1.00 89.31 81 ARG A C 1
ATOM 632 O O . ARG A 1 81 ? -7.557 -8.304 -27.690 1.00 89.31 81 ARG A O 1
ATOM 639 N N . VAL A 1 82 ? -5.703 -9.475 -27.193 1.00 89.44 82 VAL A N 1
ATOM 640 C CA . VAL A 1 82 ? -5.570 -8.977 -25.821 1.00 89.44 82 VAL A CA 1
ATOM 641 C C . VAL A 1 82 ? -5.328 -7.467 -25.842 1.00 89.44 82 VAL A C 1
ATOM 643 O O . VAL A 1 82 ? -6.070 -6.722 -25.204 1.00 89.44 82 VAL A O 1
ATOM 646 N N . ILE A 1 83 ? -4.379 -6.977 -26.639 1.00 90.06 83 ILE A N 1
ATOM 647 C CA . ILE A 1 83 ? -4.090 -5.541 -26.767 1.00 90.06 83 ILE A CA 1
ATOM 648 C C . ILE A 1 83 ? -5.323 -4.775 -27.258 1.00 90.06 83 ILE A C 1
ATOM 650 O O . ILE A 1 83 ? -5.657 -3.737 -26.686 1.00 90.06 83 ILE A O 1
ATOM 654 N N . TYR A 1 84 ? -6.046 -5.302 -28.250 1.00 91.62 84 TYR A N 1
ATOM 655 C CA . TYR A 1 84 ? -7.303 -4.719 -28.721 1.00 91.62 84 TYR A CA 1
ATOM 656 C C . TYR A 1 84 ? -8.331 -4.603 -27.587 1.00 91.62 84 TYR A C 1
ATOM 658 O O . TYR A 1 84 ? -8.925 -3.541 -27.376 1.00 91.62 84 TYR A O 1
ATOM 666 N N . VAL A 1 85 ? -8.515 -5.666 -26.797 1.00 92.56 85 VAL A N 1
ATOM 667 C CA . VAL A 1 85 ? -9.398 -5.631 -25.624 1.00 92.56 85 VAL A CA 1
ATOM 668 C C . VAL A 1 85 ? -8.967 -4.545 -24.645 1.00 92.56 85 VAL A C 1
ATOM 670 O O . VAL A 1 85 ? -9.844 -3.841 -24.161 1.00 92.56 85 VAL A O 1
ATOM 673 N N . GLY A 1 86 ? -7.672 -4.378 -24.364 1.00 90.81 86 GLY A N 1
ATOM 674 C CA . GLY A 1 86 ? -7.167 -3.326 -23.475 1.00 90.81 86 GLY A CA 1
ATOM 675 C C . GLY A 1 86 ? -7.364 -1.911 -24.030 1.00 90.81 86 GLY A C 1
ATOM 676 O O . GLY A 1 86 ? -7.844 -1.030 -23.319 1.00 90.81 86 GLY A O 1
ATOM 677 N N . ALA A 1 87 ? -7.063 -1.698 -25.312 1.00 91.69 87 ALA A N 1
ATOM 678 C CA . ALA A 1 87 ? -7.182 -0.401 -25.978 1.00 91.69 87 ALA A CA 1
ATOM 679 C C . ALA A 1 87 ? -8.639 0.086 -26.052 1.00 91.69 87 ALA A C 1
ATOM 681 O O . ALA A 1 87 ? -8.913 1.268 -25.860 1.00 91.69 87 ALA A O 1
ATOM 682 N N . THR A 1 88 ? -9.582 -0.838 -26.259 1.00 93.00 88 THR A N 1
ATOM 683 C CA . THR A 1 88 ? -11.029 -0.554 -26.311 1.00 93.00 88 THR A CA 1
ATOM 684 C C . THR A 1 88 ? -11.663 -0.227 -24.957 1.00 93.00 88 THR A C 1
ATOM 686 O O . THR A 1 88 ? -12.849 0.084 -24.915 1.00 93.00 88 THR A O 1
ATOM 689 N N . ARG A 1 89 ? -10.919 -0.279 -23.842 1.00 92.94 89 ARG A N 1
ATOM 690 C CA . ARG A 1 89 ? -11.455 0.086 -22.516 1.00 92.94 89 ARG A CA 1
ATOM 691 C C . ARG A 1 89 ? -11.580 1.593 -22.300 1.00 92.94 89 ARG A C 1
ATOM 693 O O . ARG A 1 89 ? -12.289 2.000 -21.381 1.00 92.94 89 ARG A O 1
ATOM 700 N N . ALA A 1 90 ? -10.881 2.398 -23.099 1.00 93.94 90 ALA A N 1
ATOM 701 C CA . ALA A 1 90 ? -10.876 3.852 -22.986 1.00 93.94 90 ALA A CA 1
ATOM 702 C C . ALA A 1 90 ? -12.117 4.469 -23.640 1.00 93.94 90 ALA A C 1
ATOM 704 O O . ALA A 1 90 ? -12.364 4.244 -24.823 1.00 93.94 90 ALA A O 1
ATOM 705 N N . ARG A 1 91 ? -12.854 5.304 -22.900 1.00 93.62 91 ARG A N 1
ATOM 706 C CA . ARG A 1 91 ? -13.990 6.073 -23.441 1.00 93.62 91 ARG A CA 1
ATOM 707 C C . ARG A 1 91 ? -13.565 7.442 -23.968 1.00 93.62 91 ARG A C 1
ATOM 709 O O . ARG A 1 91 ? -14.097 7.882 -24.981 1.00 93.62 91 ARG A O 1
ATOM 716 N N . LEU A 1 92 ? -12.623 8.106 -23.288 1.00 95.06 92 LEU A N 1
ATOM 717 C CA . LEU A 1 92 ? -12.156 9.453 -23.639 1.00 95.06 92 LEU A CA 1
ATOM 718 C C . LEU A 1 92 ? -10.681 9.467 -24.049 1.00 95.06 92 LEU A C 1
ATOM 720 O O . LEU A 1 92 ? -10.345 10.032 -25.088 1.00 95.06 92 LEU A O 1
ATOM 724 N N . GLN A 1 93 ? -9.797 8.852 -23.257 1.00 95.94 93 GLN A N 1
ATOM 725 C CA . GLN A 1 93 ? -8.354 8.917 -23.483 1.00 95.94 93 GLN A CA 1
ATOM 726 C C . GLN A 1 93 ? -7.666 7.568 -23.260 1.00 95.94 93 GLN A C 1
ATOM 728 O O . GLN A 1 93 ? -7.792 6.949 -22.204 1.00 95.94 93 GLN A O 1
ATOM 733 N N . LEU A 1 94 ? -6.862 7.155 -24.242 1.00 95.44 94 LEU A N 1
ATOM 734 C CA . LEU A 1 94 ? -5.948 6.021 -24.140 1.00 95.44 94 LEU A CA 1
ATOM 735 C C . LEU A 1 94 ? -4.505 6.532 -24.115 1.00 95.44 94 LEU A C 1
ATOM 737 O O . LEU A 1 94 ? -4.060 7.202 -25.045 1.00 95.44 94 LEU A O 1
ATOM 741 N N . SER A 1 95 ? -3.770 6.190 -23.064 1.00 95.12 95 SER A N 1
ATOM 742 C CA . SER A 1 95 ? -2.323 6.376 -22.975 1.00 95.12 95 SER A CA 1
ATOM 743 C C . SER A 1 95 ? -1.648 5.016 -23.067 1.00 95.12 95 SER A C 1
ATOM 745 O O . SER A 1 95 ? -1.993 4.115 -22.308 1.00 95.12 95 SER A O 1
ATOM 747 N N . VAL A 1 96 ? -0.686 4.860 -23.975 1.00 91.19 96 VAL A N 1
ATOM 748 C CA . VAL A 1 96 ? 0.053 3.602 -24.149 1.00 91.19 96 VAL A CA 1
ATOM 749 C C . VAL A 1 96 ? 1.482 3.785 -23.655 1.00 91.19 96 VAL A C 1
ATOM 751 O O . VAL A 1 96 ? 2.133 4.774 -23.992 1.00 91.19 96 VAL A O 1
ATOM 754 N N . GLY A 1 97 ? 1.959 2.848 -22.843 1.00 86.31 97 GLY A N 1
ATOM 755 C CA . GLY A 1 97 ? 3.335 2.806 -22.361 1.00 86.31 97 GLY A CA 1
ATOM 756 C C . GLY A 1 97 ? 3.942 1.419 -22.520 1.00 86.31 97 GLY A C 1
ATOM 757 O O . GLY A 1 97 ? 3.230 0.436 -22.692 1.00 86.31 97 GLY A O 1
ATOM 758 N N . ASP A 1 98 ? 5.262 1.330 -22.419 1.00 80.25 98 ASP A N 1
ATOM 759 C CA . ASP A 1 98 ? 5.955 0.044 -22.378 1.00 80.25 98 ASP A CA 1
ATOM 760 C C . ASP A 1 98 ? 6.041 -0.461 -20.932 1.00 80.25 98 ASP A C 1
ATOM 762 O O . ASP A 1 98 ? 6.326 0.302 -19.996 1.00 80.25 98 ASP A O 1
ATOM 766 N N . ALA A 1 99 ? 5.833 -1.763 -20.742 1.00 69.00 99 ALA A N 1
ATOM 767 C CA . ALA A 1 99 ? 6.142 -2.458 -19.501 1.00 69.00 99 ALA A CA 1
ATOM 768 C C . ALA A 1 99 ? 7.627 -2.251 -19.135 1.00 69.00 99 ALA A C 1
ATOM 770 O O . ALA A 1 99 ? 8.467 -1.988 -20.006 1.00 69.00 99 ALA A O 1
ATOM 771 N N . PRO A 1 100 ? 7.997 -2.320 -17.841 1.00 62.38 100 PRO A N 1
ATOM 772 C CA . PRO A 1 100 ? 9.386 -2.139 -17.436 1.00 62.38 100 PRO A CA 1
ATOM 773 C C . PRO A 1 100 ? 10.312 -3.105 -18.201 1.00 62.38 100 PRO A C 1
ATOM 775 O O . PRO A 1 100 ? 10.162 -4.317 -18.122 1.00 62.38 100 PRO A O 1
ATOM 778 N N . GLY A 1 101 ? 11.250 -2.547 -18.979 1.00 61.09 101 GLY A N 1
ATOM 779 C CA . GLY A 1 101 ? 12.213 -3.324 -19.770 1.00 61.09 101 GLY A CA 1
ATOM 780 C C . GLY A 1 101 ? 13.279 -4.032 -18.921 1.00 61.09 101 GLY A C 1
ATOM 781 O O . GLY A 1 101 ? 13.248 -3.959 -17.698 1.00 61.09 101 GLY A O 1
ATOM 782 N N . ARG A 1 102 ? 14.291 -4.630 -19.579 1.00 60.91 102 ARG A N 1
ATOM 783 C CA . ARG A 1 102 ? 15.408 -5.458 -19.032 1.00 60.91 102 ARG A CA 1
ATOM 784 C C . ARG A 1 102 ? 16.145 -4.965 -17.765 1.00 60.91 102 ARG A C 1
ATOM 786 O O . ARG A 1 102 ? 17.008 -5.669 -17.258 1.00 60.91 102 ARG A O 1
ATOM 793 N N . GLN A 1 103 ? 15.870 -3.760 -17.273 1.00 71.62 103 GLN A N 1
ATOM 794 C CA . GLN A 1 103 ? 16.474 -3.171 -16.076 1.00 71.62 103 GLN A CA 1
ATOM 795 C C . GLN A 1 103 ? 15.615 -3.318 -14.807 1.00 71.62 103 GLN A C 1
ATOM 797 O O . GLN A 1 103 ? 15.904 -2.669 -13.798 1.00 71.62 103 GLN A O 1
ATOM 802 N N . SER A 1 104 ? 14.558 -4.129 -14.847 1.00 82.38 104 SER A N 1
ATOM 803 C CA . SER A 1 104 ? 13.808 -4.559 -13.668 1.00 82.38 104 SER A CA 1
ATOM 804 C C . SER A 1 104 ? 14.208 -5.955 -13.204 1.00 82.38 104 SER A C 1
ATOM 806 O O . SER A 1 104 ? 14.671 -6.774 -13.992 1.00 82.38 104 SER A O 1
ATOM 808 N N . GLY A 1 105 ? 14.005 -6.222 -11.922 1.00 85.12 105 GLY A N 1
ATOM 809 C CA . GLY A 1 105 ? 14.177 -7.537 -11.323 1.00 85.12 105 GLY A CA 1
ATOM 810 C C . GLY A 1 105 ? 13.122 -7.786 -10.256 1.00 85.12 105 GLY A C 1
ATOM 811 O O . GLY A 1 105 ? 12.285 -6.926 -9.972 1.00 85.12 105 GLY A O 1
ATOM 812 N N . ASN A 1 106 ? 13.168 -8.979 -9.679 1.00 88.56 106 ASN A N 1
ATOM 813 C CA . ASN A 1 106 ? 12.222 -9.423 -8.671 1.00 88.56 106 ASN A CA 1
ATOM 814 C C . ASN A 1 106 ? 12.970 -10.102 -7.517 1.00 88.56 106 ASN A C 1
ATOM 816 O O . ASN A 1 106 ? 13.943 -10.816 -7.758 1.00 88.56 106 ASN A O 1
ATOM 820 N N . VAL A 1 107 ? 12.536 -9.846 -6.286 1.00 87.06 107 VAL A N 1
ATOM 821 C CA . VAL A 1 107 ? 13.011 -10.504 -5.063 1.00 87.06 107 VAL A CA 1
ATOM 822 C C . VAL A 1 107 ? 11.780 -10.906 -4.263 1.00 87.06 107 VAL A C 1
ATOM 824 O O . VAL A 1 107 ? 10.992 -10.040 -3.899 1.00 87.06 107 VAL A O 1
ATOM 827 N N . ASP A 1 108 ? 11.584 -12.207 -4.057 1.00 84.12 108 ASP A N 1
ATOM 828 C CA . ASP A 1 108 ? 10.415 -12.784 -3.373 1.00 84.12 108 ASP A CA 1
ATOM 829 C C . ASP A 1 108 ? 9.059 -12.205 -3.830 1.00 84.12 108 ASP A C 1
ATOM 831 O O . ASP A 1 108 ? 8.172 -11.862 -3.048 1.00 84.12 108 ASP A O 1
ATOM 835 N N . GLY A 1 109 ? 8.896 -11.998 -5.137 1.00 83.12 109 GLY A N 1
ATOM 836 C CA . GLY A 1 109 ? 7.701 -11.397 -5.724 1.00 83.12 109 GLY A CA 1
ATOM 837 C C . GLY A 1 109 ? 7.657 -9.864 -5.676 1.00 83.12 109 GLY A C 1
ATOM 838 O O . GLY A 1 109 ? 6.817 -9.296 -6.368 1.00 83.12 109 GLY A O 1
ATOM 839 N N . ARG A 1 110 ? 8.569 -9.179 -4.973 1.00 89.44 110 ARG A N 1
ATOM 840 C CA . ARG A 1 110 ? 8.698 -7.713 -4.986 1.00 89.44 110 ARG A CA 1
ATOM 841 C C . ARG A 1 110 ? 9.459 -7.261 -6.213 1.00 89.44 110 ARG A C 1
ATOM 843 O O . ARG A 1 110 ? 10.612 -7.643 -6.427 1.00 89.44 110 ARG A O 1
ATOM 850 N N . THR A 1 111 ? 8.845 -6.382 -6.988 1.00 89.56 111 THR A N 1
ATOM 851 C CA . THR A 1 111 ? 9.459 -5.862 -8.206 1.00 89.56 111 THR A CA 1
ATOM 852 C C . THR A 1 111 ? 10.284 -4.609 -7.923 1.00 89.56 111 THR A C 1
ATOM 854 O O . THR A 1 111 ? 9.896 -3.728 -7.155 1.00 89.56 111 THR A O 1
ATOM 857 N N . TRP A 1 112 ? 11.432 -4.491 -8.584 1.00 89.56 112 TRP A N 1
ATOM 858 C CA . TRP A 1 112 ? 12.229 -3.268 -8.612 1.00 89.56 112 TRP A CA 1
ATOM 859 C C . TRP A 1 112 ? 12.651 -2.930 -10.040 1.00 89.56 112 TRP A C 1
ATOM 861 O O . TRP A 1 112 ? 12.732 -3.797 -10.906 1.00 89.56 112 TRP A O 1
ATOM 871 N N . LYS A 1 113 ? 12.941 -1.654 -10.297 1.00 88.12 113 LYS A N 1
ATOM 872 C CA . LYS A 1 113 ? 13.386 -1.134 -11.592 1.00 88.12 113 LYS A CA 1
ATOM 873 C C . LYS A 1 113 ? 14.542 -0.163 -11.412 1.00 88.12 113 LYS A C 1
ATOM 875 O O . LYS A 1 113 ? 14.458 0.777 -10.622 1.00 88.12 113 LYS A O 1
ATOM 880 N N . ARG A 1 114 ? 15.608 -0.337 -12.192 1.00 86.56 114 ARG A N 1
ATOM 881 C CA . ARG A 1 114 ? 16.694 0.642 -12.280 1.00 86.56 114 ARG A CA 1
ATOM 882 C C . ARG A 1 114 ? 16.273 1.818 -13.160 1.00 86.56 114 ARG A C 1
ATOM 884 O O . ARG A 1 114 ? 15.723 1.648 -14.246 1.00 86.56 114 ARG A O 1
ATOM 891 N N . LEU A 1 115 ? 16.517 3.023 -12.665 1.00 83.19 115 LEU A N 1
ATOM 892 C CA . LEU A 1 115 ? 16.283 4.281 -13.364 1.00 83.19 115 LEU A CA 1
ATOM 893 C C . LEU A 1 115 ? 17.604 4.830 -13.917 1.00 83.19 115 LEU A C 1
ATOM 895 O O . LEU A 1 115 ? 18.684 4.496 -13.428 1.00 83.19 115 LEU A O 1
ATOM 899 N N . ARG A 1 116 ? 17.514 5.732 -14.906 1.00 76.12 116 ARG A N 1
ATOM 900 C CA . ARG A 1 116 ? 18.679 6.305 -15.612 1.00 76.12 116 ARG A CA 1
ATOM 901 C C . ARG A 1 116 ? 19.685 7.015 -14.695 1.00 76.12 116 ARG A C 1
ATOM 903 O O . ARG A 1 116 ? 20.868 7.028 -14.999 1.00 76.12 116 ARG A O 1
ATOM 910 N N . THR A 1 117 ? 19.236 7.597 -13.586 1.00 75.50 117 THR A N 1
ATOM 911 C CA . THR A 1 117 ? 20.060 8.432 -12.690 1.00 75.50 117 THR A CA 1
ATOM 912 C C . THR A 1 117 ? 20.683 7.646 -11.536 1.00 75.50 117 THR A C 1
ATOM 914 O O . THR A 1 117 ? 20.712 8.148 -10.417 1.00 75.50 117 THR A O 1
ATOM 917 N N . ASP A 1 118 ? 21.058 6.385 -11.759 1.00 76.75 118 ASP A N 1
ATOM 918 C CA . ASP A 1 118 ? 21.490 5.477 -10.692 1.00 76.75 118 ASP A CA 1
ATOM 919 C C . ASP A 1 118 ? 20.500 5.468 -9.505 1.00 76.75 118 ASP A C 1
ATOM 921 O O . ASP A 1 118 ? 20.876 5.384 -8.345 1.00 76.75 118 ASP A O 1
ATOM 925 N N . LYS A 1 119 ? 19.193 5.505 -9.778 1.00 83.81 119 LYS A N 1
ATOM 926 C CA . LYS A 1 119 ? 18.130 5.354 -8.766 1.00 83.81 119 LYS A CA 1
ATOM 927 C C . LYS A 1 119 ? 17.423 4.013 -8.947 1.00 83.81 119 LYS A C 1
ATOM 929 O O . LYS A 1 119 ? 17.431 3.464 -10.048 1.00 83.81 119 LYS A O 1
ATOM 934 N N . LEU A 1 120 ? 16.819 3.499 -7.882 1.00 87.62 120 LEU A N 1
ATOM 935 C CA . LEU A 1 120 ? 15.927 2.342 -7.939 1.00 87.62 120 LEU A CA 1
ATOM 936 C C . LEU A 1 120 ? 14.502 2.806 -7.648 1.00 87.62 120 LEU A C 1
ATOM 938 O O . LEU A 1 120 ? 14.285 3.615 -6.750 1.00 87.62 120 LEU A O 1
ATOM 942 N N . LEU A 1 121 ? 13.552 2.290 -8.417 1.00 88.62 121 LEU A N 1
ATOM 943 C CA . LEU A 1 121 ? 12.136 2.297 -8.081 1.00 88.62 121 LEU A CA 1
ATOM 944 C C . LEU A 1 121 ? 11.811 0.915 -7.519 1.00 88.62 121 LEU A C 1
ATOM 946 O O . LEU A 1 121 ? 12.131 -0.082 -8.162 1.00 88.62 121 LEU A O 1
ATOM 950 N N . ILE A 1 122 ? 11.233 0.852 -6.327 1.00 89.56 122 ILE A N 1
ATOM 951 C CA . ILE A 1 122 ? 10.957 -0.402 -5.621 1.00 89.56 122 ILE A CA 1
ATOM 952 C C . ILE A 1 122 ? 9.473 -0.414 -5.271 1.00 89.56 122 ILE A C 1
ATOM 954 O O . ILE A 1 122 ? 8.946 0.596 -4.811 1.00 89.56 122 ILE A O 1
ATOM 958 N N . GLU A 1 123 ? 8.813 -1.539 -5.517 1.00 89.06 123 GLU A N 1
ATOM 959 C CA . GLU A 1 123 ? 7.438 -1.786 -5.090 1.00 89.06 123 GLU A CA 1
ATOM 960 C C . GLU A 1 123 ? 7.354 -1.874 -3.559 1.00 89.06 123 GLU A C 1
ATOM 962 O O . GLU A 1 123 ? 8.159 -2.558 -2.924 1.00 89.06 123 GLU A O 1
ATOM 967 N N . ILE A 1 124 ? 6.368 -1.201 -2.968 1.00 88.50 124 ILE A N 1
ATOM 968 C CA . ILE A 1 124 ? 6.044 -1.219 -1.533 1.00 88.50 124 ILE A CA 1
ATOM 969 C C . ILE A 1 124 ? 4.516 -1.301 -1.420 1.00 88.50 124 ILE A C 1
ATOM 971 O O . ILE A 1 124 ? 3.826 -0.940 -2.364 1.00 88.50 124 ILE A O 1
ATOM 975 N N . GLY A 1 125 ? 3.984 -1.788 -0.301 1.00 82.50 125 GLY A N 1
ATOM 976 C CA . GLY A 1 125 ? 2.542 -1.949 -0.082 1.00 82.50 125 GLY A CA 1
ATOM 977 C C . GLY A 1 125 ? 2.039 -3.363 -0.388 1.00 82.50 125 GLY A C 1
ATOM 978 O O . GLY A 1 125 ? 0.842 -3.568 -0.614 1.00 82.50 125 GLY A O 1
ATOM 979 N N . ARG A 1 126 ? 2.943 -4.353 -0.416 1.00 84.25 126 ARG A N 1
ATOM 980 C CA . ARG A 1 126 ? 2.588 -5.776 -0.505 1.00 84.25 126 ARG A CA 1
ATOM 981 C C . ARG A 1 126 ? 2.027 -6.264 0.832 1.00 84.25 126 ARG A C 1
ATOM 983 O O . ARG A 1 126 ? 2.250 -5.664 1.880 1.00 84.25 126 ARG A O 1
ATOM 990 N N . ALA A 1 127 ? 1.293 -7.376 0.795 1.00 79.75 127 ALA A N 1
ATOM 991 C CA . ALA A 1 127 ? 0.878 -8.042 2.026 1.00 79.75 127 ALA A CA 1
ATOM 992 C C . ALA A 1 127 ? 2.118 -8.415 2.855 1.00 79.75 127 ALA A C 1
ATOM 994 O O . ALA A 1 127 ? 3.047 -9.016 2.322 1.00 79.75 127 ALA A O 1
ATOM 995 N N . GLY A 1 128 ? 2.120 -8.039 4.135 1.00 84.00 128 GLY A N 1
ATOM 996 C CA . GLY A 1 128 ? 3.267 -8.220 5.024 1.00 84.00 128 GLY A CA 1
ATOM 997 C C . GLY A 1 128 ? 4.290 -7.084 4.989 1.00 84.00 128 GLY A C 1
ATOM 998 O O . GLY A 1 128 ? 5.251 -7.152 5.744 1.00 84.00 128 GLY A O 1
ATOM 999 N N . ASP A 1 129 ? 4.110 -6.028 4.185 1.00 89.44 129 ASP A N 1
ATOM 1000 C CA . ASP A 1 129 ? 4.940 -4.810 4.284 1.00 89.44 129 ASP A CA 1
ATOM 1001 C C . ASP A 1 129 ? 4.570 -3.971 5.501 1.00 89.44 129 ASP A C 1
ATOM 1003 O O . ASP A 1 129 ? 5.396 -3.220 6.018 1.00 89.44 129 ASP A O 1
ATOM 1007 N N . ILE A 1 130 ? 3.320 -4.089 5.935 1.00 88.94 130 ILE A N 1
ATOM 1008 C CA . ILE A 1 130 ? 2.757 -3.420 7.094 1.00 88.94 130 ILE A CA 1
ATOM 1009 C C . ILE A 1 130 ? 1.976 -4.471 7.876 1.00 88.94 130 ILE A C 1
ATOM 1011 O O . ILE A 1 130 ? 1.083 -5.125 7.339 1.00 88.94 130 ILE A O 1
ATOM 1015 N N . ASP A 1 131 ? 2.309 -4.602 9.154 1.00 87.94 131 ASP A N 1
ATOM 1016 C CA . ASP A 1 131 ? 1.611 -5.486 10.083 1.00 87.94 131 ASP A CA 1
ATOM 1017 C C . ASP A 1 131 ? 0.712 -4.662 11.014 1.00 87.94 131 ASP A C 1
ATOM 1019 O O . ASP A 1 131 ? 0.873 -3.446 11.142 1.00 87.94 131 ASP A O 1
ATOM 1023 N N . ALA A 1 132 ? -0.208 -5.314 11.729 1.00 87.00 132 ALA A N 1
ATOM 1024 C CA . ALA A 1 132 ? -1.102 -4.627 12.667 1.00 87.00 132 ALA A CA 1
ATOM 1025 C C . ALA A 1 132 ? -0.339 -3.824 13.740 1.00 87.00 132 ALA A C 1
ATOM 1027 O O . ALA A 1 132 ? -0.702 -2.689 14.052 1.00 87.00 132 ALA A O 1
ATOM 1028 N N . GLU A 1 133 ? 0.768 -4.370 14.258 1.00 88.12 133 GLU A N 1
ATOM 1029 C CA . GLU A 1 133 ? 1.639 -3.653 15.199 1.00 88.12 133 GLU A CA 1
ATOM 1030 C C . GLU A 1 133 ? 2.272 -2.412 14.547 1.00 88.12 133 GLU A C 1
ATOM 1032 O O . GLU A 1 133 ? 2.416 -1.370 15.184 1.00 88.12 133 GLU A O 1
ATOM 1037 N N . GLY A 1 134 ? 2.576 -2.479 13.251 1.00 88.69 134 GLY A N 1
ATOM 1038 C CA . GLY A 1 134 ? 3.075 -1.340 12.491 1.00 88.69 134 GLY A CA 1
ATOM 1039 C C . GLY A 1 134 ? 2.055 -0.213 12.325 1.00 88.69 134 GLY A C 1
ATOM 1040 O O . GLY A 1 134 ? 2.455 0.910 12.043 1.00 88.69 134 GLY A O 1
ATOM 1041 N N . LEU A 1 135 ? 0.762 -0.470 12.531 1.00 88.69 135 LEU A N 1
ATOM 1042 C CA . LEU A 1 135 ? -0.307 0.530 12.422 1.00 88.69 135 LEU A CA 1
ATOM 1043 C C . LEU A 1 135 ? -0.730 1.090 13.782 1.00 88.69 135 LEU A C 1
ATOM 1045 O O . LEU A 1 135 ? -0.973 2.286 13.915 1.00 88.69 135 LEU A O 1
ATOM 1049 N N . VAL A 1 136 ? -0.843 0.228 14.797 1.00 88.69 136 VAL A N 1
ATOM 1050 C CA . VAL A 1 136 ? -1.420 0.589 16.110 1.00 88.69 136 VAL A CA 1
ATOM 1051 C C . VAL A 1 136 ? -0.662 -0.001 17.298 1.00 88.69 136 VAL A C 1
ATOM 1053 O O . VAL A 1 136 ? -1.178 -0.038 18.420 1.00 88.69 136 VAL A O 1
ATOM 1056 N N . GLY A 1 137 ? 0.549 -0.505 17.073 1.00 87.06 137 GLY A N 1
ATOM 1057 C CA . GLY A 1 137 ? 1.368 -1.139 18.097 1.00 87.06 137 GLY A CA 1
ATOM 1058 C C . GLY A 1 137 ? 1.665 -0.207 19.265 1.00 87.06 137 GLY A C 1
ATOM 1059 O O . GLY A 1 137 ? 1.917 0.990 19.094 1.00 87.06 137 GLY A O 1
ATOM 1060 N N . VAL A 1 138 ? 1.671 -0.760 20.478 1.00 85.88 138 VAL A N 1
ATOM 1061 C CA . VAL A 1 138 ? 1.962 0.010 21.700 1.00 85.88 138 VAL A CA 1
ATOM 1062 C C . VAL A 1 138 ? 3.394 0.544 21.730 1.00 85.88 138 VAL A C 1
ATOM 1064 O O . VAL A 1 138 ? 3.633 1.610 22.297 1.00 85.88 138 VAL A O 1
ATOM 1067 N N . SER A 1 139 ? 4.316 -0.184 21.097 1.00 83.62 139 SER A N 1
ATOM 1068 C CA . SER A 1 139 ? 5.729 0.156 20.899 1.00 83.62 139 SER A CA 1
ATOM 1069 C C . SER A 1 139 ? 5.916 1.324 19.921 1.00 83.62 139 SER A C 1
ATOM 1071 O O . SER A 1 139 ? 6.860 2.102 20.040 1.00 83.62 139 SER A O 1
ATOM 1073 N N . ALA A 1 140 ? 4.988 1.464 18.975 1.00 84.25 140 ALA A N 1
ATOM 1074 C CA . ALA A 1 140 ? 5.083 2.335 17.813 1.00 84.25 140 ALA A CA 1
ATOM 1075 C C . ALA A 1 140 ? 4.345 3.672 17.980 1.00 84.25 140 ALA A C 1
ATOM 1077 O O . ALA A 1 140 ? 4.823 4.716 17.517 1.00 84.25 140 ALA A O 1
ATOM 1078 N N . PHE A 1 141 ? 3.185 3.641 18.643 1.00 88.94 141 PHE A N 1
ATOM 1079 C CA . PHE A 1 141 ? 2.252 4.761 18.748 1.00 88.94 141 PHE A CA 1
ATOM 1080 C C . PHE A 1 141 ? 1.744 4.942 20.175 1.00 88.94 141 PHE A C 1
ATOM 1082 O O . PHE A 1 141 ? 1.509 3.971 20.895 1.00 88.94 141 PHE A O 1
ATOM 1089 N N . SER A 1 142 ? 1.476 6.191 20.568 1.00 89.88 142 SER A N 1
ATOM 1090 C CA . SER A 1 142 ? 0.497 6.466 21.628 1.00 89.88 142 SER A CA 1
ATOM 1091 C C . SER A 1 142 ? -0.920 6.298 21.073 1.00 89.88 142 SER A C 1
ATOM 1093 O O . SER A 1 142 ? -1.120 6.397 19.867 1.00 89.88 142 SER A O 1
ATOM 1095 N N . GLU A 1 143 ? -1.914 6.081 21.935 1.00 88.00 143 GLU A N 1
ATOM 1096 C CA . GLU A 1 143 ? -3.313 5.899 21.511 1.00 88.00 143 GLU A CA 1
ATOM 1097 C C . GLU A 1 143 ? -3.816 7.059 20.646 1.00 88.00 143 GLU A C 1
ATOM 1099 O O . GLU A 1 143 ? -4.301 6.843 19.540 1.00 88.00 143 GLU A O 1
ATOM 1104 N N . LYS A 1 144 ? -3.576 8.297 21.094 1.00 91.19 144 LYS A N 1
ATOM 1105 C CA . LYS A 1 144 ? -3.898 9.494 20.313 1.00 91.19 144 LYS A CA 1
ATOM 1106 C C . LYS A 1 144 ? -3.219 9.487 18.938 1.00 91.19 144 LYS A C 1
ATOM 1108 O O . LYS A 1 144 ? -3.882 9.720 17.941 1.00 91.19 144 LYS A O 1
ATOM 1113 N N . LYS A 1 145 ? -1.916 9.182 18.870 1.00 91.00 145 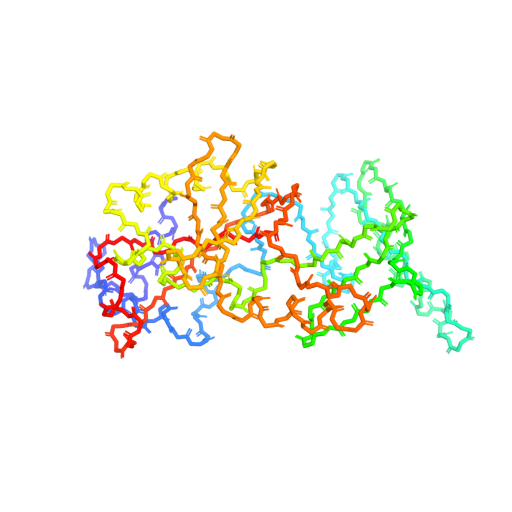LYS A N 1
ATOM 1114 C CA . LYS A 1 145 ? -1.180 9.172 17.594 1.00 91.00 145 LYS A CA 1
ATOM 1115 C C . LYS A 1 145 ? -1.657 8.070 16.646 1.00 91.00 145 LYS A C 1
ATOM 1117 O O . LYS A 1 145 ? -1.649 8.294 15.444 1.00 91.00 145 LYS A O 1
ATOM 1122 N N . ALA A 1 146 ? -2.058 6.912 17.173 1.00 90.69 146 ALA A N 1
ATOM 1123 C CA . ALA A 1 146 ? -2.636 5.838 16.368 1.00 90.69 146 ALA A CA 1
ATOM 1124 C C . ALA A 1 146 ? -3.968 6.287 15.747 1.00 90.69 146 ALA A C 1
ATOM 1126 O O . ALA A 1 146 ? -4.151 6.163 14.541 1.00 90.69 146 ALA A O 1
ATOM 1127 N N . HIS A 1 147 ? -4.853 6.896 16.542 1.00 90.19 147 HIS A N 1
ATOM 1128 C CA . HIS A 1 147 ? -6.101 7.465 16.029 1.00 90.19 147 HIS A CA 1
ATOM 1129 C C . HIS A 1 147 ? -5.868 8.584 15.011 1.00 90.19 147 HIS A C 1
ATOM 1131 O O . HIS A 1 147 ? -6.501 8.579 13.959 1.00 90.19 147 HIS A O 1
ATOM 1137 N N . ASP A 1 148 ? -4.946 9.509 15.288 1.00 91.69 148 ASP A N 1
ATOM 1138 C CA . ASP A 1 148 ? -4.620 10.607 14.374 1.00 91.69 148 ASP A CA 1
ATOM 1139 C C . ASP A 1 148 ? -4.068 10.070 13.037 1.00 91.69 148 ASP A C 1
ATOM 1141 O O . ASP A 1 148 ? -4.417 10.580 11.973 1.00 91.69 148 ASP A O 1
ATOM 1145 N N . ALA A 1 149 ? -3.231 9.023 13.066 1.00 91.06 149 ALA A N 1
ATOM 1146 C CA . ALA A 1 149 ? -2.703 8.367 11.866 1.00 91.06 149 ALA A CA 1
ATOM 1147 C C . ALA A 1 149 ? -3.807 7.703 11.034 1.00 91.06 149 ALA A C 1
ATOM 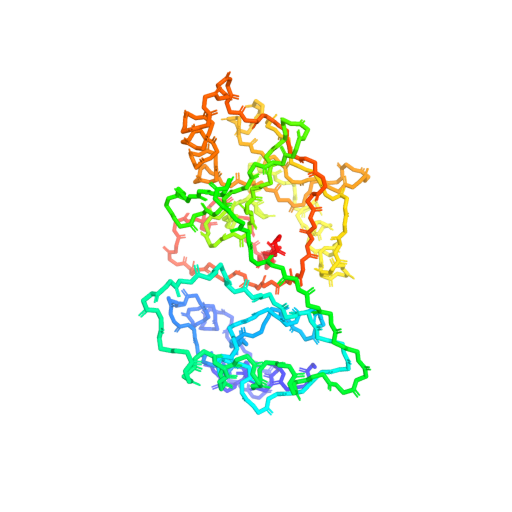1149 O O . ALA A 1 149 ? -3.861 7.883 9.819 1.00 91.06 149 ALA A O 1
ATOM 1150 N N . GLN A 1 150 ? -4.719 6.983 11.684 1.00 88.44 150 GLN A N 1
ATOM 1151 C CA . GLN A 1 150 ? -5.835 6.324 11.008 1.00 88.44 150 GLN A CA 1
ATOM 1152 C C . GLN A 1 150 ? -6.822 7.319 10.424 1.00 88.44 150 GLN A C 1
ATOM 1154 O O . GLN A 1 150 ? -7.180 7.211 9.258 1.00 88.44 150 GLN A O 1
ATOM 1159 N N . ALA A 1 151 ? -7.198 8.338 11.197 1.00 90.19 151 ALA A N 1
ATOM 1160 C CA . ALA A 1 151 ? -8.065 9.405 10.719 1.00 90.19 151 ALA A CA 1
ATOM 1161 C C . ALA A 1 151 ? -7.454 10.120 9.505 1.00 90.19 151 ALA A C 1
ATOM 1163 O O . ALA A 1 151 ? -8.169 10.434 8.553 1.00 90.19 151 ALA A O 1
ATOM 1164 N N . PHE A 1 152 ? -6.133 10.337 9.509 1.00 90.25 152 PHE A N 1
ATOM 1165 C CA . PHE A 1 152 ? -5.430 10.923 8.374 1.00 90.25 152 PHE A CA 1
ATOM 1166 C C . PHE A 1 152 ? -5.548 10.054 7.116 1.00 90.25 152 PHE A C 1
ATOM 1168 O O . PHE A 1 152 ? -5.921 10.574 6.064 1.00 90.25 152 PHE A O 1
ATOM 1175 N N . ILE A 1 153 ? -5.262 8.750 7.208 1.00 86.81 153 ILE A N 1
ATOM 1176 C CA . ILE A 1 153 ? -5.347 7.841 6.054 1.00 86.81 153 ILE A CA 1
ATOM 1177 C C . ILE A 1 153 ? -6.794 7.705 5.571 1.00 86.81 153 ILE A C 1
ATOM 1179 O O . ILE A 1 153 ? -7.041 7.807 4.372 1.00 86.81 153 ILE A O 1
ATOM 1183 N N . ALA A 1 154 ? -7.750 7.509 6.483 1.00 85.62 154 ALA A N 1
ATOM 1184 C CA . ALA A 1 154 ? -9.169 7.375 6.159 1.00 85.62 154 ALA A CA 1
ATOM 1185 C C . ALA A 1 154 ? -9.691 8.588 5.376 1.00 85.62 154 ALA A C 1
ATOM 1187 O O . ALA A 1 154 ? -10.473 8.446 4.436 1.00 85.62 154 ALA A O 1
ATOM 1188 N N . ALA A 1 155 ? -9.227 9.787 5.742 1.00 88.31 155 ALA A N 1
ATOM 1189 C CA . ALA A 1 155 ? -9.557 11.023 5.043 1.00 88.31 155 ALA A CA 1
ATOM 1190 C C . ALA A 1 155 ? -8.774 11.211 3.729 1.00 88.31 155 ALA A C 1
ATOM 1192 O O . ALA A 1 155 ? -9.239 11.932 2.848 1.00 88.31 155 ALA A O 1
ATOM 1193 N N . ASN A 1 156 ? -7.605 10.577 3.584 1.00 87.12 156 ASN A N 1
ATOM 1194 C CA . ASN A 1 156 ? -6.690 10.747 2.450 1.00 87.12 156 ASN A CA 1
ATOM 1195 C C . ASN A 1 156 ? -6.226 9.388 1.880 1.00 87.12 156 ASN A C 1
ATOM 1197 O O . ASN A 1 156 ? -5.026 9.097 1.885 1.00 87.12 156 ASN A O 1
ATOM 1201 N N . PRO A 1 157 ? -7.142 8.550 1.352 1.00 81.12 157 PRO A N 1
ATOM 1202 C CA . PRO A 1 157 ? -6.793 7.220 0.841 1.00 81.12 157 PRO A CA 1
ATOM 1203 C C . PRO A 1 157 ? -5.834 7.287 -0.357 1.00 81.12 157 PRO A C 1
ATOM 1205 O O . PRO A 1 157 ? -5.022 6.385 -0.566 1.00 81.12 157 PRO A O 1
ATOM 1208 N N . ILE A 1 158 ? -5.898 8.383 -1.119 1.00 85.12 158 ILE A N 1
ATOM 1209 C CA . ILE A 1 158 ? -4.948 8.716 -2.177 1.00 85.12 158 ILE A CA 1
ATOM 1210 C C . ILE A 1 158 ? -4.115 9.895 -1.689 1.00 85.12 158 ILE A C 1
ATOM 1212 O O . ILE A 1 158 ? -4.604 11.021 -1.601 1.00 85.12 158 ILE A O 1
ATOM 1216 N N . ALA A 1 159 ? -2.851 9.631 -1.389 1.00 85.38 159 ALA A N 1
ATOM 1217 C CA . ALA A 1 159 ? -1.924 10.619 -0.858 1.00 85.38 159 ALA A CA 1
ATOM 1218 C C . ALA A 1 159 ? -0.570 10.514 -1.560 1.00 85.38 159 ALA A C 1
ATOM 1220 O O . ALA A 1 159 ? -0.196 9.469 -2.094 1.00 85.38 159 ALA A O 1
ATOM 1221 N N . GLN A 1 160 ? 0.163 11.619 -1.589 1.00 88.38 160 GLN A N 1
ATOM 1222 C CA . GLN A 1 160 ? 1.504 11.690 -2.162 1.00 88.38 160 GLN A CA 1
ATOM 1223 C C . GLN A 1 160 ? 2.479 12.219 -1.114 1.00 88.38 160 GLN A C 1
ATOM 1225 O O . GLN A 1 160 ? 2.082 12.609 -0.017 1.00 88.38 160 GLN A O 1
ATOM 1230 N N . ASP A 1 161 ? 3.760 12.227 -1.473 1.00 89.75 161 ASP A N 1
ATOM 1231 C CA . ASP A 1 161 ? 4.840 12.798 -0.664 1.00 89.75 161 ASP A CA 1
ATOM 1232 C C . ASP A 1 161 ? 5.034 12.132 0.700 1.00 89.75 161 ASP A C 1
ATOM 1234 O O . ASP A 1 161 ? 5.584 12.725 1.630 1.00 89.75 161 ASP A O 1
ATOM 1238 N N . PHE A 1 162 ? 4.658 10.857 0.795 1.00 93.00 162 PHE A N 1
ATOM 1239 C CA . PHE A 1 162 ? 5.118 10.025 1.887 1.00 93.00 162 PHE A CA 1
ATOM 1240 C C . PHE A 1 162 ? 6.596 9.700 1.711 1.00 93.00 162 PHE A C 1
ATOM 1242 O O . PHE A 1 162 ? 7.142 9.626 0.601 1.00 93.00 162 PHE A O 1
ATOM 1249 N N . PHE A 1 163 ? 7.258 9.469 2.833 1.00 94.94 163 PHE A N 1
ATOM 1250 C CA . PHE A 1 163 ? 8.614 8.959 2.843 1.00 94.94 163 PHE A CA 1
ATOM 1251 C C . PHE A 1 163 ? 8.801 7.976 3.985 1.00 94.94 163 PHE A C 1
ATOM 1253 O O . PHE A 1 163 ? 8.185 8.099 5.041 1.00 94.94 163 PHE A O 1
ATOM 1260 N N . ALA A 1 164 ? 9.666 6.996 3.765 1.00 95.19 164 ALA A N 1
ATOM 1261 C CA . ALA A 1 164 ? 10.037 6.030 4.776 1.00 95.19 164 ALA A CA 1
ATOM 1262 C C . ALA A 1 164 ? 11.462 6.305 5.255 1.00 95.19 164 ALA A C 1
ATOM 1264 O O . ALA A 1 164 ? 12.354 6.559 4.441 1.00 95.19 164 ALA A O 1
ATOM 1265 N N . SER A 1 165 ? 11.701 6.239 6.564 1.00 95.00 165 SER A N 1
ATOM 1266 C CA . SER A 1 165 ? 13.043 6.409 7.133 1.00 95.00 165 SER A CA 1
ATOM 1267 C C . SER A 1 165 ? 13.335 5.371 8.207 1.00 95.00 165 SER A C 1
ATOM 1269 O O . SER A 1 165 ? 12.504 5.130 9.078 1.00 95.00 165 SER A O 1
ATOM 1271 N N . ALA A 1 166 ? 14.508 4.742 8.140 1.00 94.25 166 ALA A N 1
ATOM 1272 C CA . ALA A 1 166 ? 14.947 3.765 9.127 1.00 94.25 166 ALA A CA 1
ATOM 1273 C C . ALA A 1 166 ? 15.270 4.451 10.461 1.00 94.25 166 ALA A C 1
ATOM 1275 O O . ALA A 1 166 ? 15.980 5.461 10.491 1.00 94.25 166 ALA A O 1
ATOM 1276 N N . LYS A 1 167 ? 14.775 3.887 11.566 1.00 92.75 167 LYS A N 1
ATOM 1277 C CA . LYS A 1 167 ? 14.978 4.434 12.912 1.00 92.75 167 LYS A CA 1
ATOM 1278 C C . LYS A 1 167 ? 15.567 3.410 13.863 1.00 92.75 167 LYS A C 1
ATOM 1280 O O . LYS A 1 167 ? 15.048 2.307 13.994 1.00 92.75 167 LYS A O 1
ATOM 1285 N N . GLU A 1 168 ? 16.616 3.807 14.574 1.00 90.38 168 GLU A N 1
ATOM 1286 C CA . GLU A 1 168 ? 17.281 2.963 15.570 1.00 90.38 168 GLU A CA 1
ATOM 1287 C C . GLU A 1 168 ? 16.324 2.528 16.691 1.00 90.38 168 GLU A C 1
ATOM 1289 O O . GLU A 1 168 ? 16.294 1.351 17.041 1.00 90.38 168 GLU A O 1
ATOM 1294 N N . GLU A 1 169 ? 15.464 3.438 17.168 1.00 89.25 169 GLU A N 1
ATOM 1295 C CA . GLU A 1 169 ? 14.432 3.150 18.183 1.00 89.25 169 GLU A CA 1
ATOM 1296 C C . GLU A 1 169 ? 13.442 2.053 17.746 1.00 89.25 169 GLU A C 1
ATOM 1298 O O . GLU A 1 169 ? 12.841 1.390 18.585 1.00 89.25 169 GLU A O 1
ATOM 1303 N N . LEU A 1 170 ? 13.314 1.829 16.433 1.00 87.12 170 LEU A N 1
ATOM 1304 C CA . LEU A 1 170 ? 12.464 0.809 15.818 1.00 87.12 170 LEU A CA 1
ATOM 1305 C C . LEU A 1 170 ? 13.279 -0.408 15.361 1.00 87.12 170 LEU A C 1
ATOM 1307 O O . LEU A 1 170 ? 12.911 -1.079 14.399 1.00 87.12 170 LEU A O 1
ATOM 1311 N N . GLN A 1 171 ? 14.434 -0.659 15.985 1.00 88.56 171 GLN A N 1
ATOM 1312 C CA . GLN A 1 171 ? 15.377 -1.710 15.586 1.00 88.56 171 GLN A CA 1
ATOM 1313 C C . GLN A 1 171 ? 15.811 -1.602 14.116 1.00 88.56 171 GLN A C 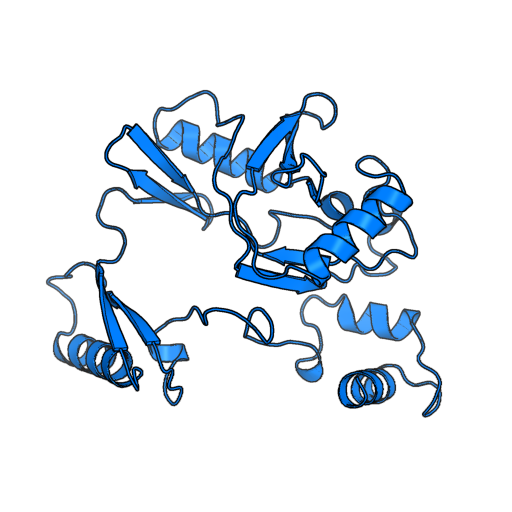1
ATOM 1315 O O . GLN A 1 171 ? 16.129 -2.611 13.484 1.00 88.56 171 GLN A O 1
ATOM 1320 N N . TRP A 1 172 ? 15.861 -0.379 13.578 1.00 89.06 172 TRP A N 1
ATOM 1321 C CA . TRP A 1 172 ? 16.128 -0.045 12.174 1.00 89.06 172 TRP A CA 1
ATOM 1322 C C . TRP A 1 172 ? 15.026 -0.431 11.181 1.00 89.06 172 TRP A C 1
ATOM 1324 O O . TRP A 1 172 ? 15.287 -0.487 9.977 1.00 89.06 172 TRP A O 1
ATOM 1334 N N . ASN A 1 173 ? 13.799 -0.648 11.655 1.00 91.25 173 ASN A N 1
ATOM 1335 C CA . ASN A 1 173 ? 12.624 -0.634 10.789 1.00 91.25 173 ASN A CA 1
ATOM 1336 C C . ASN A 1 173 ? 12.305 0.782 10.332 1.00 91.25 173 ASN A C 1
ATOM 1338 O O . ASN A 1 173 ? 12.750 1.773 10.926 1.00 91.25 173 ASN A O 1
ATOM 1342 N N . MET A 1 174 ? 11.583 0.865 9.219 1.00 94.25 174 MET A N 1
ATOM 1343 C CA . MET A 1 174 ? 11.280 2.142 8.600 1.00 94.25 174 MET A CA 1
ATOM 1344 C C . MET A 1 174 ? 9.946 2.662 9.112 1.00 94.25 174 MET A C 1
ATOM 1346 O O . MET A 1 174 ? 8.933 1.985 8.986 1.00 94.25 174 MET A O 1
ATOM 1350 N N . GLU A 1 175 ? 9.926 3.873 9.653 1.00 95.19 175 GLU A N 1
ATOM 1351 C CA . GLU A 1 175 ? 8.666 4.588 9.835 1.00 95.19 175 GLU A CA 1
ATOM 1352 C C . GLU A 1 175 ? 8.229 5.197 8.506 1.00 95.19 175 GLU A C 1
ATOM 1354 O O . GLU A 1 175 ? 9.053 5.766 7.789 1.00 95.19 175 GLU A O 1
ATOM 1359 N N . LEU A 1 176 ? 6.942 5.084 8.195 1.00 94.81 176 LEU A N 1
ATOM 1360 C CA . LEU A 1 176 ? 6.278 5.785 7.109 1.00 94.81 176 LEU A CA 1
ATOM 1361 C C . LEU A 1 176 ? 5.739 7.113 7.642 1.00 94.81 176 LEU A C 1
ATOM 1363 O O . LEU A 1 176 ? 4.966 7.140 8.604 1.00 94.81 176 LEU A O 1
ATOM 1367 N N . LEU A 1 177 ? 6.150 8.204 7.008 1.00 95.06 177 LEU A N 1
ATOM 1368 C CA . LEU A 1 177 ? 5.858 9.568 7.419 1.00 95.06 177 LEU A CA 1
ATOM 1369 C C . LEU A 1 177 ? 5.133 10.325 6.311 1.00 95.06 177 LEU A C 1
ATOM 1371 O O . LEU A 1 177 ? 5.433 10.162 5.126 1.00 95.06 177 LEU A O 1
ATOM 1375 N N . THR A 1 178 ? 4.230 11.201 6.723 1.00 93.50 178 THR A N 1
ATOM 1376 C CA . THR A 1 178 ? 3.675 12.267 5.889 1.00 93.50 178 THR A CA 1
ATOM 1377 C C . THR A 1 178 ? 4.685 13.395 5.659 1.00 93.50 178 THR A C 1
ATOM 1379 O O . THR A 1 178 ? 5.716 13.492 6.332 1.00 93.50 178 THR A O 1
ATOM 1382 N N . SER A 1 179 ? 4.357 14.316 4.750 1.00 89.56 179 SER A N 1
ATOM 1383 C CA . SER A 1 179 ? 5.147 15.525 4.490 1.00 89.56 179 SER A CA 1
ATOM 1384 C C . SER A 1 179 ? 5.289 16.445 5.715 1.00 89.56 179 SER A C 1
ATOM 1386 O O . SER A 1 179 ? 6.330 17.082 5.882 1.00 89.56 179 SER A O 1
ATOM 1388 N N . ASP A 1 180 ? 4.305 16.462 6.621 1.00 90.06 180 ASP A N 1
ATOM 1389 C CA . ASP A 1 180 ? 4.340 17.169 7.910 1.00 90.06 180 ASP A CA 1
ATOM 1390 C C . ASP A 1 180 ? 5.004 16.361 9.042 1.00 90.06 180 ASP A C 1
ATOM 1392 O O . ASP A 1 180 ? 5.027 16.798 10.193 1.00 90.06 180 ASP A O 1
ATOM 1396 N N . LYS A 1 181 ? 5.642 15.230 8.710 1.00 90.25 181 LYS A N 1
ATOM 1397 C CA . LYS A 1 181 ? 6.380 14.352 9.635 1.00 90.25 181 LYS A CA 1
ATOM 1398 C C . LYS A 1 181 ? 5.494 13.666 10.680 1.00 90.25 181 LYS A C 1
ATOM 1400 O O . LYS A 1 181 ? 5.991 13.252 11.730 1.00 90.25 181 LYS A O 1
ATOM 1405 N N . GLN A 1 182 ? 4.204 13.510 10.401 1.00 92.19 182 GLN A N 1
ATOM 1406 C CA . GLN A 1 182 ? 3.339 12.623 11.166 1.00 92.19 182 GLN A CA 1
ATOM 1407 C C . GLN A 1 182 ? 3.652 11.172 10.783 1.00 92.19 182 GLN A C 1
ATOM 1409 O O . GLN A 1 182 ? 3.678 10.814 9.607 1.00 92.19 182 GLN A O 1
ATOM 1414 N N . ARG A 1 183 ? 3.901 10.322 11.785 1.00 93.88 183 ARG A N 1
ATOM 1415 C CA . ARG A 1 183 ? 4.059 8.875 11.582 1.00 93.88 183 ARG A CA 1
ATOM 1416 C C . ARG A 1 183 ? 2.697 8.269 11.280 1.00 93.88 183 ARG A C 1
ATOM 1418 O O . ARG A 1 183 ? 1.759 8.481 12.045 1.00 93.88 183 ARG A O 1
ATOM 1425 N N . ILE A 1 184 ? 2.625 7.508 10.197 1.00 93.00 184 ILE A N 1
ATOM 1426 C CA . ILE A 1 184 ? 1.403 6.855 9.726 1.00 93.00 184 ILE A CA 1
ATOM 1427 C C . ILE A 1 184 ? 1.466 5.344 9.925 1.00 93.00 184 ILE A C 1
ATOM 1429 O O . ILE A 1 184 ? 0.483 4.735 10.327 1.00 93.00 184 ILE A O 1
ATOM 1433 N N . ALA A 1 185 ? 2.633 4.747 9.696 1.00 92.94 185 ALA A N 1
ATOM 1434 C CA . ALA A 1 185 ? 2.860 3.326 9.916 1.00 92.94 185 ALA A CA 1
ATOM 1435 C C . ALA A 1 185 ? 4.337 3.055 10.224 1.00 92.94 185 ALA A C 1
ATOM 1437 O O . ALA A 1 185 ? 5.202 3.911 10.027 1.00 92.94 185 ALA A O 1
ATOM 1438 N N . ILE A 1 186 ? 4.636 1.843 10.668 1.00 94.00 186 ILE A N 1
ATOM 1439 C CA . ILE A 1 186 ? 5.968 1.250 10.662 1.00 94.00 186 ILE A CA 1
ATOM 1440 C C . ILE A 1 186 ? 5.932 0.087 9.682 1.00 94.00 186 ILE A C 1
ATOM 1442 O O . ILE A 1 186 ? 5.066 -0.783 9.761 1.00 94.00 186 ILE A O 1
ATOM 1446 N N . LEU A 1 187 ? 6.884 0.092 8.758 1.00 93.69 187 LEU A N 1
ATOM 1447 C CA . LEU A 1 187 ? 7.057 -0.968 7.784 1.00 93.69 187 LEU A CA 1
ATOM 1448 C C . LEU A 1 187 ? 7.730 -2.169 8.454 1.00 93.69 187 LEU A C 1
ATOM 1450 O O . LEU A 1 187 ? 8.634 -2.014 9.283 1.00 93.69 187 LEU A O 1
ATOM 1454 N N . SER A 1 188 ? 7.272 -3.362 8.098 1.00 91.75 188 SER A N 1
ATOM 1455 C CA . SER A 1 188 ? 7.658 -4.613 8.734 1.00 91.75 188 SER A CA 1
ATOM 1456 C C . SER A 1 188 ? 9.137 -4.960 8.521 1.00 91.75 188 SER A C 1
ATOM 1458 O O . SER A 1 188 ? 9.833 -4.450 7.633 1.00 91.75 188 SER A O 1
ATOM 1460 N N . ASN A 1 189 ? 9.612 -5.927 9.310 1.00 89.75 189 ASN A N 1
ATOM 1461 C CA . ASN A 1 189 ? 10.917 -6.548 9.087 1.00 89.75 189 ASN A CA 1
ATOM 1462 C C . ASN A 1 189 ? 11.005 -7.265 7.726 1.00 89.75 189 ASN A C 1
ATOM 1464 O O . ASN A 1 189 ? 12.106 -7.375 7.185 1.00 89.75 189 ASN A O 1
ATOM 1468 N N . GLY A 1 190 ? 9.876 -7.731 7.177 1.00 90.56 190 GLY A N 1
ATOM 1469 C CA . GLY A 1 190 ? 9.814 -8.391 5.871 1.00 90.56 190 GLY A CA 1
ATOM 1470 C C . GLY A 1 190 ? 10.273 -7.457 4.757 1.00 90.56 190 GLY A C 1
ATOM 1471 O O . GLY A 1 190 ? 11.234 -7.762 4.056 1.00 90.56 190 GLY A O 1
ATOM 1472 N N . LEU A 1 191 ? 9.708 -6.244 4.692 1.00 91.69 191 LEU A N 1
ATOM 1473 C CA . LEU A 1 191 ? 10.166 -5.231 3.735 1.00 91.69 191 LEU A CA 1
ATOM 1474 C C . LEU A 1 191 ? 11.665 -4.946 3.892 1.00 91.69 191 LEU A C 1
ATOM 1476 O O . LEU A 1 191 ? 12.395 -4.820 2.911 1.00 91.69 191 LEU A O 1
ATOM 1480 N N . ARG A 1 192 ? 12.150 -4.836 5.131 1.00 91.00 192 ARG A N 1
ATOM 1481 C CA . ARG A 1 192 ? 13.567 -4.566 5.389 1.00 91.00 192 ARG A CA 1
ATOM 1482 C C . ARG A 1 192 ? 14.481 -5.690 4.883 1.00 91.00 192 ARG A C 1
ATOM 1484 O O . ARG A 1 192 ? 15.591 -5.390 4.429 1.00 91.00 192 ARG A O 1
ATOM 1491 N N . ALA A 1 193 ? 14.053 -6.947 4.992 1.00 91.44 193 ALA A N 1
ATOM 1492 C CA . ALA A 1 193 ? 14.769 -8.095 4.446 1.00 91.44 193 ALA A CA 1
ATOM 1493 C C . ALA A 1 193 ? 14.809 -8.030 2.911 1.00 91.44 193 ALA A C 1
ATOM 1495 O O . ALA A 1 193 ? 15.898 -8.071 2.336 1.00 91.44 193 ALA A O 1
ATOM 1496 N N . ASP A 1 194 ? 13.674 -7.757 2.265 1.00 92.38 194 ASP A N 1
ATOM 1497 C CA . ASP A 1 194 ? 13.602 -7.604 0.807 1.00 92.38 194 ASP A CA 1
ATOM 1498 C C . ASP A 1 194 ? 14.504 -6.467 0.309 1.00 92.38 194 ASP A C 1
ATOM 1500 O O . ASP A 1 194 ? 15.249 -6.621 -0.656 1.00 92.38 194 ASP A O 1
ATOM 1504 N N . LEU A 1 195 ? 14.502 -5.313 0.988 1.00 92.50 195 LEU A N 1
ATOM 1505 C CA . LEU A 1 195 ? 15.364 -4.180 0.633 1.00 92.50 195 LEU A CA 1
ATOM 1506 C C . LEU A 1 195 ? 16.855 -4.528 0.739 1.00 92.50 195 LEU A C 1
ATOM 1508 O O . LEU A 1 195 ? 17.665 -4.022 -0.041 1.00 92.50 195 LEU A O 1
ATOM 1512 N N . ARG A 1 196 ? 17.233 -5.391 1.688 1.00 92.75 196 ARG A N 1
ATOM 1513 C CA . ARG A 1 196 ? 18.603 -5.908 1.834 1.00 92.75 196 ARG A CA 1
ATOM 1514 C C . ARG A 1 196 ? 18.981 -6.839 0.691 1.00 92.75 196 ARG A C 1
ATOM 1516 O O . ARG A 1 196 ? 20.087 -6.727 0.155 1.00 92.75 196 ARG A O 1
ATOM 1523 N N . GLU A 1 197 ? 18.078 -7.726 0.309 1.00 92.88 197 GLU A N 1
ATOM 1524 C CA . GLU A 1 197 ? 18.284 -8.632 -0.816 1.00 92.88 197 GLU A CA 1
ATOM 1525 C C . GLU A 1 197 ? 18.367 -7.869 -2.140 1.00 92.88 197 GLU A C 1
ATOM 1527 O O . GLU A 1 197 ? 19.309 -8.075 -2.904 1.00 92.88 197 GLU A O 1
ATOM 1532 N N . ILE A 1 198 ? 17.486 -6.889 -2.366 1.00 91.69 198 ILE A N 1
ATOM 1533 C CA . ILE A 1 198 ? 17.536 -6.002 -3.537 1.00 91.69 198 ILE A CA 1
ATOM 1534 C C . ILE A 1 198 ? 18.848 -5.214 -3.565 1.00 91.69 198 ILE A C 1
ATOM 1536 O O . ILE A 1 198 ? 19.483 -5.109 -4.617 1.00 91.69 198 ILE A O 1
ATOM 1540 N N . ALA A 1 199 ? 19.294 -4.669 -2.432 1.00 91.56 199 ALA A N 1
ATOM 1541 C CA . ALA A 1 199 ? 20.565 -3.953 -2.357 1.00 91.56 199 ALA A CA 1
ATOM 1542 C C . ALA A 1 199 ? 21.753 -4.859 -2.712 1.00 91.56 199 ALA A C 1
ATOM 1544 O O . ALA A 1 199 ? 22.636 -4.443 -3.459 1.00 91.56 199 ALA A O 1
ATOM 1545 N N . THR A 1 200 ? 21.744 -6.109 -2.246 1.00 91.50 200 THR A N 1
ATOM 1546 C CA . THR A 1 200 ? 22.755 -7.112 -2.611 1.00 91.50 200 THR A CA 1
ATOM 1547 C C . THR A 1 200 ? 22.696 -7.434 -4.106 1.00 91.50 200 THR A C 1
ATOM 1549 O O . THR A 1 200 ? 23.698 -7.292 -4.801 1.00 91.50 200 THR A O 1
ATOM 1552 N N . ALA A 1 201 ? 21.514 -7.766 -4.635 1.00 88.56 201 ALA A N 1
ATOM 1553 C CA . ALA A 1 201 ? 21.313 -8.122 -6.042 1.00 88.56 201 ALA A CA 1
ATOM 1554 C C . ALA A 1 201 ? 21.666 -6.982 -7.013 1.00 88.56 201 ALA A C 1
ATOM 1556 O O . ALA A 1 201 ? 22.020 -7.212 -8.168 1.00 88.56 201 ALA A O 1
ATOM 1557 N N . THR A 1 202 ? 21.578 -5.733 -6.553 1.00 88.31 202 THR A N 1
ATOM 1558 C CA . THR A 1 202 ? 21.882 -4.546 -7.360 1.00 88.31 202 THR A CA 1
ATOM 1559 C C . THR A 1 202 ? 23.287 -3.981 -7.137 1.00 88.31 202 THR A C 1
ATOM 1561 O O . THR A 1 202 ? 23.619 -2.994 -7.803 1.00 88.31 202 THR A O 1
ATOM 1564 N N . ASN A 1 203 ? 24.110 -4.609 -6.280 1.00 87.81 203 ASN A N 1
ATOM 1565 C CA . ASN A 1 203 ? 25.430 -4.139 -5.828 1.00 87.81 203 ASN A CA 1
ATOM 1566 C C . ASN A 1 203 ? 25.393 -2.730 -5.211 1.00 87.81 203 ASN A C 1
ATOM 1568 O O . ASN A 1 203 ? 26.231 -1.879 -5.504 1.00 87.81 203 ASN A O 1
ATOM 1572 N N . ARG A 1 204 ? 24.395 -2.471 -4.365 1.00 85.31 204 ARG A N 1
ATOM 1573 C CA . ARG A 1 204 ? 24.152 -1.182 -3.702 1.00 85.31 204 ARG A CA 1
ATOM 1574 C C . ARG A 1 204 ? 24.079 -1.303 -2.192 1.00 85.31 204 ARG A C 1
ATOM 1576 O O . ARG A 1 204 ? 23.195 -0.743 -1.557 1.00 85.31 204 ARG A O 1
ATOM 1583 N N . TRP A 1 205 ? 24.999 -2.062 -1.620 1.00 84.25 205 TRP A N 1
ATOM 1584 C CA . TRP A 1 205 ? 25.132 -2.129 -0.175 1.00 84.25 205 TRP A CA 1
ATOM 1585 C C . TRP A 1 205 ? 25.687 -0.801 0.383 1.00 84.25 205 TRP A C 1
ATOM 1587 O O . TRP A 1 205 ? 26.616 -0.254 -0.216 1.00 84.25 205 TRP A O 1
ATOM 1597 N N . PRO A 1 206 ? 25.181 -0.285 1.521 1.00 86.44 206 PRO A N 1
ATOM 1598 C CA . PRO A 1 206 ? 24.108 -0.827 2.358 1.00 86.44 206 PRO A CA 1
ATOM 1599 C C . PRO A 1 206 ? 22.702 -0.599 1.790 1.00 86.44 206 PRO A C 1
ATOM 1601 O O . PRO A 1 206 ? 22.465 0.326 1.020 1.00 86.44 206 PRO A O 1
ATOM 1604 N N . GLN A 1 207 ? 21.755 -1.432 2.228 1.00 87.19 207 GLN A N 1
ATOM 1605 C CA . GLN A 1 207 ? 20.323 -1.256 1.955 1.00 87.19 207 GLN A CA 1
ATOM 1606 C C . GLN A 1 207 ? 19.835 0.182 2.216 1.00 87.19 207 GLN A C 1
ATOM 1608 O O . GLN A 1 207 ? 20.348 0.846 3.124 1.00 87.19 207 GLN A O 1
ATOM 1613 N N . PRO A 1 208 ? 18.828 0.671 1.468 1.00 88.00 208 PRO A N 1
ATOM 1614 C CA . PRO A 1 208 ? 18.345 2.035 1.631 1.00 88.00 208 PRO A CA 1
ATOM 1615 C C . PRO A 1 208 ? 17.784 2.257 3.041 1.00 88.00 208 PRO A C 1
ATOM 1617 O O . PRO A 1 208 ? 16.868 1.567 3.476 1.00 88.00 208 PRO A O 1
ATOM 1620 N N . GLY A 1 209 ? 18.325 3.257 3.741 1.00 90.75 209 GLY A N 1
ATOM 1621 C CA . GLY A 1 209 ? 17.781 3.747 5.014 1.00 90.75 209 GLY A CA 1
ATOM 1622 C C . GLY A 1 209 ? 16.696 4.815 4.844 1.00 90.75 209 GLY A C 1
ATOM 1623 O O . GLY A 1 209 ? 16.105 5.252 5.828 1.00 90.75 209 GLY A O 1
ATOM 1624 N N . TYR A 1 210 ? 16.438 5.248 3.610 1.00 92.62 210 TYR A N 1
ATOM 1625 C CA . TYR A 1 210 ? 15.461 6.278 3.280 1.00 92.62 210 TYR A CA 1
ATOM 1626 C C . TYR A 1 210 ? 14.828 5.995 1.917 1.00 92.62 210 TYR A C 1
ATOM 1628 O O . TYR A 1 210 ? 15.535 5.675 0.959 1.00 92.62 210 TYR A O 1
ATOM 1636 N N . ILE A 1 211 ? 13.506 6.132 1.831 1.00 91.88 211 ILE A N 1
ATOM 1637 C CA . ILE A 1 211 ? 12.734 5.991 0.595 1.00 91.88 211 ILE A CA 1
ATOM 1638 C C . ILE A 1 211 ? 11.843 7.223 0.465 1.00 91.88 211 ILE A C 1
ATOM 1640 O O . 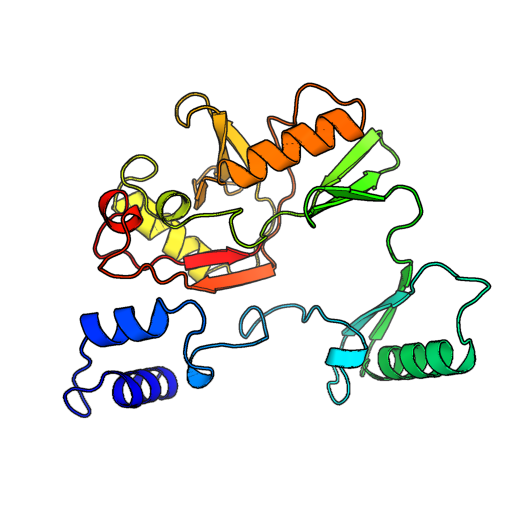ILE A 1 211 ? 10.989 7.468 1.311 1.00 91.88 211 ILE A O 1
ATOM 1644 N N . ALA A 1 212 ? 12.056 8.001 -0.592 1.00 91.00 212 ALA A N 1
ATOM 1645 C CA . ALA A 1 212 ? 11.275 9.197 -0.890 1.00 91.00 212 ALA A CA 1
ATOM 1646 C C . ALA A 1 212 ? 10.143 8.911 -1.879 1.00 91.00 212 ALA A C 1
ATOM 1648 O O . ALA A 1 212 ? 10.197 7.931 -2.623 1.00 91.00 212 ALA A O 1
ATOM 1649 N N . HIS A 1 213 ? 9.202 9.855 -1.967 1.00 88.56 213 HIS A N 1
ATOM 1650 C CA . HIS A 1 213 ? 8.154 9.899 -2.992 1.00 88.56 213 HIS A CA 1
ATOM 1651 C C . HIS A 1 213 ? 7.250 8.663 -3.003 1.00 88.56 213 HIS A C 1
ATOM 1653 O O . HIS A 1 213 ? 6.785 8.234 -4.062 1.00 88.56 213 HIS A O 1
ATOM 1659 N N . ILE A 1 214 ? 7.000 8.106 -1.820 1.00 91.25 214 ILE A N 1
ATOM 1660 C CA . ILE A 1 214 ? 5.998 7.069 -1.630 1.00 91.25 214 ILE A CA 1
ATOM 1661 C C . ILE A 1 214 ? 4.623 7.710 -1.844 1.00 91.25 214 ILE A C 1
ATOM 1663 O O . ILE A 1 214 ? 4.378 8.862 -1.472 1.00 91.25 214 ILE A O 1
ATOM 1667 N N . ARG A 1 215 ? 3.735 6.970 -2.498 1.00 88.06 215 ARG A N 1
ATOM 1668 C CA . ARG A 1 215 ? 2.351 7.368 -2.750 1.00 88.06 215 ARG A CA 1
ATOM 1669 C C . ARG A 1 215 ? 1.445 6.339 -2.089 1.00 88.06 215 ARG A C 1
ATOM 1671 O O . ARG A 1 215 ? 1.894 5.243 -1.810 1.00 88.06 215 ARG A O 1
ATOM 1678 N N . SER A 1 216 ? 0.211 6.716 -1.801 1.00 85.25 216 SER A N 1
ATOM 1679 C CA . SER A 1 216 ? -0.866 5.791 -1.465 1.00 85.25 216 SER A CA 1
ATOM 1680 C C . SER A 1 216 ? -1.862 5.815 -2.606 1.00 85.25 216 SER A C 1
ATOM 1682 O O . SER A 1 216 ? -2.212 6.893 -3.099 1.00 85.25 216 SER A O 1
ATOM 1684 N N . ILE A 1 217 ? -2.300 4.637 -3.031 1.00 78.81 217 ILE A N 1
ATOM 1685 C CA . ILE A 1 217 ? -3.286 4.476 -4.106 1.00 78.81 217 ILE A CA 1
ATOM 1686 C C . ILE A 1 217 ? -4.613 3.910 -3.601 1.00 78.81 217 ILE A C 1
ATOM 1688 O O . ILE A 1 217 ? -5.553 3.799 -4.384 1.00 78.81 217 ILE A O 1
ATOM 1692 N N . GLY A 1 218 ? -4.698 3.568 -2.314 1.00 76.06 218 GLY A N 1
ATOM 1693 C CA . GLY A 1 218 ? -5.923 3.094 -1.696 1.00 76.06 218 GLY A CA 1
ATOM 1694 C C . GLY A 1 218 ? -5.748 2.723 -0.228 1.00 76.06 218 GLY A C 1
ATOM 1695 O O . GLY A 1 218 ? -4.661 2.780 0.349 1.00 76.06 218 GLY A O 1
ATOM 1696 N N . LEU A 1 219 ? -6.857 2.299 0.363 1.00 78.06 219 LEU A N 1
ATOM 1697 C CA . LEU A 1 219 ? -6.951 1.890 1.757 1.00 78.06 219 LEU A CA 1
ATOM 1698 C C . LEU A 1 219 ? -7.537 0.483 1.830 1.00 78.06 219 LEU A C 1
ATOM 1700 O O . LEU A 1 219 ? -8.421 0.127 1.049 1.00 78.06 219 LEU A O 1
ATOM 1704 N N . ARG A 1 220 ? -7.067 -0.311 2.790 1.00 76.31 220 ARG A N 1
ATOM 1705 C CA . ARG A 1 220 ? -7.698 -1.579 3.158 1.00 76.31 220 ARG A CA 1
ATOM 1706 C C . ARG A 1 220 ? -7.797 -1.697 4.671 1.00 76.31 220 ARG A C 1
ATOM 1708 O O . ARG A 1 220 ? -7.028 -1.083 5.394 1.00 76.31 220 ARG A O 1
ATOM 1715 N N . THR A 1 221 ? -8.722 -2.505 5.164 1.00 79.19 221 THR A N 1
ATOM 1716 C CA . THR A 1 221 ? -8.834 -2.777 6.602 1.00 79.19 221 THR A CA 1
ATOM 1717 C C . THR A 1 221 ? -8.152 -4.096 6.925 1.00 79.19 221 THR A C 1
ATOM 1719 O O . THR A 1 221 ? -8.362 -5.095 6.238 1.00 79.19 221 THR A O 1
ATOM 1722 N N . LEU A 1 222 ? -7.357 -4.107 7.991 1.00 79.31 222 LEU A N 1
ATOM 1723 C CA . LEU A 1 222 ? -6.750 -5.306 8.541 1.00 79.31 222 LEU A CA 1
ATOM 1724 C C . LEU A 1 222 ? -7.510 -5.703 9.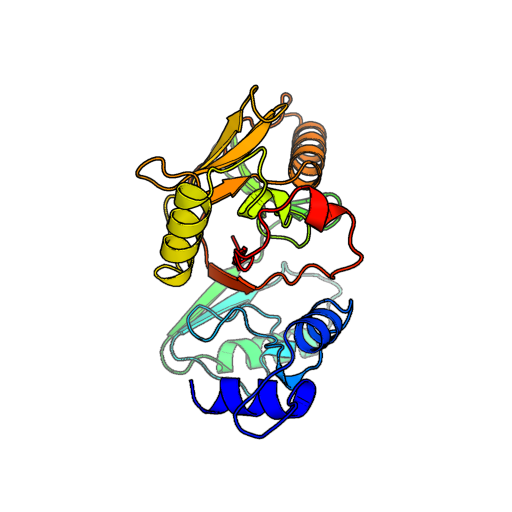808 1.00 79.31 222 LEU A C 1
ATOM 1726 O O . LEU A 1 222 ? -7.627 -4.932 10.759 1.00 79.31 222 LEU A O 1
ATOM 1730 N N . VAL A 1 223 ? -8.025 -6.932 9.836 1.00 82.19 223 VAL A N 1
ATOM 1731 C CA . VAL A 1 223 ? -8.711 -7.472 11.014 1.00 82.19 223 VAL A CA 1
ATOM 1732 C C . VAL A 1 223 ? -7.853 -8.558 11.644 1.00 82.19 223 VAL A C 1
ATOM 1734 O O . VAL A 1 223 ? -7.660 -9.628 11.078 1.00 82.19 223 VAL A O 1
ATOM 1737 N N . VAL A 1 224 ? -7.354 -8.284 12.846 1.00 82.38 224 VAL A N 1
ATOM 1738 C CA . VAL A 1 224 ? -6.598 -9.251 13.653 1.00 82.38 224 VAL A CA 1
ATOM 1739 C C . VAL A 1 224 ? -7.586 -10.142 14.396 1.00 82.38 224 VAL A C 1
ATOM 1741 O O . VAL A 1 224 ? -8.505 -9.611 15.012 1.00 82.38 224 VAL A O 1
ATOM 1744 N N . ARG A 1 225 ? -7.418 -11.467 14.425 1.00 79.88 225 ARG A N 1
ATOM 1745 C CA . ARG A 1 225 ? -8.301 -12.353 15.214 1.00 79.88 225 ARG A CA 1
ATOM 1746 C C . ARG A 1 225 ? -8.083 -12.199 16.720 1.00 79.88 225 ARG A C 1
ATOM 1748 O O . ARG A 1 225 ? -7.045 -11.714 17.158 1.00 79.88 225 ARG A O 1
ATOM 1755 N N . SER A 1 226 ? -9.078 -12.570 17.522 1.00 76.00 226 SER A N 1
ATOM 1756 C CA . SER A 1 226 ? -9.016 -12.501 18.992 1.00 76.00 226 SER A CA 1
ATOM 1757 C C . SER A 1 226 ? -7.946 -13.414 19.598 1.00 76.00 226 SER A C 1
ATOM 1759 O O . SER A 1 226 ? -7.385 -13.072 20.634 1.00 76.00 226 SER A O 1
ATOM 1761 N N . ASP A 1 227 ? -7.661 -14.540 18.947 1.00 79.25 227 ASP A N 1
ATOM 1762 C CA . ASP A 1 227 ? -6.667 -15.545 19.331 1.00 79.25 227 ASP A CA 1
ATOM 1763 C C . ASP A 1 227 ? -5.262 -15.270 18.768 1.00 79.25 227 ASP A C 1
ATOM 1765 O O . ASP A 1 227 ? -4.313 -15.993 19.081 1.00 79.25 227 ASP A O 1
ATOM 1769 N N . ASP A 1 228 ? -5.108 -14.223 17.955 1.00 79.44 228 ASP A N 1
ATOM 1770 C CA . ASP A 1 228 ? -3.829 -13.883 17.348 1.00 79.44 228 ASP A CA 1
ATOM 1771 C C . ASP A 1 228 ? -2.880 -13.248 18.374 1.00 79.44 228 ASP A C 1
ATOM 1773 O O . ASP A 1 228 ? -3.226 -12.307 19.095 1.00 79.44 228 ASP A O 1
ATOM 1777 N N . ARG A 1 229 ? -1.637 -13.734 18.401 1.00 79.25 229 ARG A N 1
ATOM 1778 C CA . ARG A 1 229 ? -0.578 -13.237 19.288 1.00 79.25 229 ARG A CA 1
ATOM 1779 C C . ARG A 1 229 ? -0.244 -11.772 19.022 1.00 79.25 229 ARG A C 1
ATOM 1781 O O . ARG A 1 229 ? 0.138 -11.070 19.956 1.00 79.25 229 ARG A O 1
ATOM 1788 N N . VAL A 1 230 ? -0.426 -11.304 17.785 1.00 77.94 230 VAL A N 1
ATOM 1789 C CA . VAL A 1 230 ? -0.192 -9.905 17.397 1.00 77.94 230 VAL A CA 1
ATOM 1790 C C . VAL A 1 230 ? -1.122 -8.955 18.155 1.00 77.94 230 VAL A C 1
ATOM 1792 O O . VAL A 1 230 ? -0.745 -7.817 18.434 1.00 77.94 230 VAL A O 1
ATOM 1795 N N . LEU A 1 231 ? -2.304 -9.420 18.583 1.00 72.69 231 LEU A N 1
ATOM 1796 C CA . LEU A 1 231 ? -3.238 -8.594 19.344 1.00 72.69 231 LEU A CA 1
ATOM 1797 C C . LEU A 1 231 ? -2.636 -8.085 20.659 1.00 72.69 231 LEU A C 1
ATOM 1799 O O . LEU A 1 231 ? -2.901 -6.950 21.039 1.00 72.69 231 LEU A O 1
ATOM 1803 N N . ALA A 1 232 ? -1.815 -8.894 21.335 1.00 71.44 232 ALA A N 1
ATOM 1804 C CA . ALA A 1 232 ? -1.196 -8.510 22.603 1.00 71.44 232 ALA A CA 1
ATOM 1805 C C . ALA A 1 232 ? -0.217 -7.330 22.455 1.00 71.44 232 ALA A C 1
ATOM 1807 O O . ALA A 1 232 ? 0.020 -6.604 23.418 1.00 71.44 232 ALA A O 1
ATOM 1808 N N . ALA A 1 233 ? 0.329 -7.129 21.252 1.00 72.50 233 ALA A N 1
ATOM 1809 C CA . ALA A 1 233 ? 1.205 -6.009 20.920 1.00 72.50 233 ALA A CA 1
ATOM 1810 C C . ALA A 1 233 ? 0.439 -4.781 20.380 1.00 72.50 233 ALA A C 1
ATOM 1812 O O . ALA A 1 233 ? 1.002 -3.688 20.281 1.00 72.50 233 ALA A O 1
ATOM 1813 N N . CYS A 1 234 ? -0.848 -4.931 20.051 1.00 74.56 234 CYS A N 1
ATOM 1814 C CA . CYS A 1 234 ? -1.690 -3.883 19.473 1.00 74.56 234 CYS A CA 1
ATOM 1815 C C . CYS A 1 234 ? -2.536 -3.167 20.535 1.00 74.56 234 CYS A C 1
ATOM 1817 O O . CYS A 1 234 ? -2.939 -3.748 21.543 1.00 74.56 234 CYS A O 1
ATOM 1819 N N . ARG A 1 235 ? -2.875 -1.896 20.291 1.00 67.12 235 ARG A N 1
ATOM 1820 C CA . ARG A 1 235 ? -3.842 -1.170 21.127 1.00 67.12 235 ARG A CA 1
ATOM 1821 C C . ARG A 1 235 ? -5.260 -1.700 20.882 1.00 67.12 235 ARG A C 1
ATOM 1823 O O . ARG A 1 235 ? -5.843 -1.493 19.821 1.00 67.12 235 ARG A O 1
ATOM 1830 N N . VAL A 1 236 ? -5.812 -2.404 21.871 1.00 51.41 236 VAL A N 1
ATOM 1831 C CA . VAL A 1 236 ? -7.179 -2.947 21.834 1.00 51.41 236 VAL A CA 1
ATOM 1832 C C . VAL A 1 236 ? -8.190 -1.794 21.800 1.00 51.41 236 VAL A C 1
ATOM 1834 O O . VAL A 1 236 ? -8.159 -0.934 22.672 1.00 51.41 236 VAL A O 1
ATOM 1837 N N . GLY A 1 237 ? -9.080 -1.785 20.801 1.00 47.56 237 GLY A N 1
ATOM 1838 C CA . GLY A 1 237 ? -10.101 -0.739 20.606 1.00 47.56 237 GLY A CA 1
ATOM 1839 C C . GLY A 1 237 ? -9.831 0.221 19.441 1.00 47.56 237 GLY A C 1
ATOM 1840 O O . GLY A 1 237 ? -10.699 1.022 19.111 1.00 47.56 237 GLY A O 1
ATOM 1841 N N . VAL A 1 238 ? -8.673 0.103 18.782 1.00 43.66 238 VAL A N 1
ATOM 1842 C CA . VAL A 1 238 ? -8.300 0.911 17.614 1.00 43.66 238 VAL A CA 1
ATOM 1843 C C . VAL A 1 238 ? -8.362 0.025 16.350 1.00 43.66 238 VAL A C 1
ATOM 1845 O O . VAL A 1 238 ? -7.570 -0.915 16.237 1.00 43.66 238 VAL A O 1
ATOM 1848 N N . PRO A 1 239 ? -9.317 0.231 15.420 1.00 47.97 239 PRO A N 1
ATOM 1849 C CA . PRO A 1 239 ? -9.463 -0.611 14.225 1.00 47.97 239 PRO A CA 1
ATOM 1850 C C . PRO A 1 239 ? -8.264 -0.432 13.291 1.00 47.97 239 PRO A C 1
ATOM 1852 O O . PRO A 1 239 ? -7.945 0.694 12.966 1.00 47.97 239 PRO A O 1
ATOM 1855 N N . CYS A 1 240 ? -7.578 -1.491 12.850 1.00 43.94 240 CYS A N 1
ATOM 1856 C CA . CYS A 1 240 ? -6.381 -1.352 12.007 1.00 43.94 240 CYS A CA 1
ATOM 1857 C C . CYS A 1 240 ? -6.754 -1.072 10.543 1.00 43.94 240 CYS A C 1
ATOM 1859 O O . CYS A 1 240 ? -7.231 -1.959 9.837 1.00 43.94 240 CYS A O 1
ATOM 1861 N N . GLU A 1 241 ? -6.502 0.141 10.065 1.00 40.56 241 GLU A N 1
ATOM 1862 C CA . GLU A 1 241 ? -6.578 0.472 8.641 1.00 40.56 241 GLU A CA 1
ATOM 1863 C C . GLU A 1 241 ? -5.174 0.474 8.041 1.00 40.56 241 GLU A C 1
ATOM 1865 O O . GLU A 1 241 ? -4.277 1.160 8.523 1.00 40.56 241 GLU A O 1
ATOM 1870 N N . GLU A 1 242 ? -4.967 -0.340 7.014 1.00 33.81 242 GLU A N 1
ATOM 1871 C CA . GLU A 1 242 ? -3.695 -0.502 6.331 1.00 33.81 242 GLU A CA 1
ATOM 1872 C C . GLU A 1 242 ? -3.652 0.334 5.047 1.00 33.81 242 GLU A C 1
ATOM 1874 O O . GLU A 1 242 ? -4.534 0.255 4.186 1.00 33.81 242 GLU A O 1
ATOM 1879 N N . VAL A 1 243 ? -2.582 1.115 4.902 1.00 38.09 243 VAL A N 1
ATOM 1880 C CA . VAL A 1 243 ? -2.308 1.908 3.700 1.00 38.09 243 VAL A CA 1
ATOM 1881 C C . VAL A 1 243 ? -1.771 0.998 2.611 1.00 38.09 243 VAL A C 1
ATOM 1883 O O . VAL A 1 243 ? -0.760 0.324 2.821 1.00 38.09 243 VAL A O 1
ATOM 1886 N N . LYS A 1 244 ? -2.387 1.025 1.427 1.00 42.38 244 LYS A N 1
ATOM 1887 C CA . LYS A 1 244 ? -1.774 0.406 0.257 1.00 42.38 244 LYS A CA 1
ATOM 1888 C C . LYS A 1 244 ? -0.965 1.448 -0.517 1.00 42.38 244 LYS A C 1
ATOM 1890 O O . LYS A 1 244 ? -1.531 2.366 -1.117 1.00 42.38 244 LYS A O 1
ATOM 1895 N N . LEU A 1 245 ? 0.357 1.295 -0.436 1.00 38.88 245 LEU A N 1
ATOM 1896 C CA . LEU A 1 245 ? 1.356 2.154 -1.078 1.00 38.88 245 LEU A CA 1
ATOM 1897 C C . LEU A 1 245 ? 1.492 1.870 -2.585 1.00 38.88 245 LEU A C 1
ATOM 1899 O O . LEU A 1 245 ? 1.149 0.739 -2.998 1.00 38.88 245 LEU A O 1
#